Protein AF-A0A1H6VXW4-F1 (afdb_monomer)

Solvent-accessible surface area (backbone atoms only — not comparable to full-atom values): 16788 Å² total; per-residue (Å²): 126,71,68,65,60,52,52,56,53,50,54,57,49,50,55,52,49,54,51,52,53,59,53,57,55,70,69,40,93,82,54,47,73,66,53,57,40,50,64,48,40,78,64,38,80,86,76,62,71,72,85,82,47,56,72,71,56,45,53,50,48,52,53,51,48,50,52,33,64,76,66,67,46,82,78,51,54,67,67,55,45,53,52,49,58,64,71,51,45,83,83,40,72,94,40,64,68,60,51,56,49,54,52,51,49,52,54,49,51,52,52,49,51,53,49,50,53,49,51,50,51,54,49,51,50,50,53,51,52,51,48,54,54,48,52,53,52,52,51,50,52,50,50,51,51,50,52,51,52,55,52,50,52,53,49,53,49,53,54,50,50,52,49,54,52,52,53,50,52,52,50,55,49,52,51,50,52,49,51,50,51,52,51,52,51,52,52,52,52,52,51,52,53,49,54,61,56,47,75,76,58,81,75,86,81,91,79,86,83,83,84,88,74,92,74,66,95,74,77,44,75,64,56,54,35,50,49,53,51,38,56,71,67,53,57,87,61,50,94,88,52,86,78,80,51,68,67,59,51,5,39,52,41,13,60,69,68,70,50,67,61,40,96,87,74,43,53,26,72,69,22,44,54,54,38,59,71,69,54,71,84,89,60,79,91,126

Foldseek 3Di:
DPPVVVVVVVVVVVVVVVVVVVVVVLLDLPQDPVNVVVVCCVLVLPPDDLVPDDPVSSVVSVLVVVCCVVVVVNPPDSLRVLVVCLVVCVSCVVPVVVSVVSVVSNVSVVVSVVVVVVVVVVVVVVVVVVVVVVVVVVVVVVVVVVVVVVVVVVVVVVVVVVVVVVVVVVVVVVVVVVVVVVVVVVVVVVVVVVVVVVVVPPDDDDDDDDDDDPDDPDDDLLNVLLVVLCVVQPNPDDPVDDHDDLQNSLQSSCVSVVHDADPVNGHDPVSSVSSVVSDDPPDPDD

pLDDT: mean 75.85, std 19.72, range [39.19, 98.62]

Secondary structure (DSSP, 8-state):
-HHHHHHHHHHHHHHHHHHHHHHHHHT-TTS-HHHHHHHHHTT-TTT--GGGS-HHHHHHHHHHHHHHHHHTGGGS-HHHHHHHHHH-GGGGTT-HHHHHHHHHHHHHHHHHHHHHHHHHHHHHHHHHHHHHHHHHHHHHHHHHHHHHHHHHHHHHHHHHHHHHHHHHHHHHHHHHHHHHHHHHHHHHHHHHHHHHHHHTT-S----PPPPS----S---HHHHHHHHHHHHHTTT--TTSPPPPHHHHHHHHHHHTTPPPPTTSPPPHHHHHHHHHTS-TTSPP-

Mean predicted aligned error: 19.57 Å

Organism: NCBI:txid170623

Structure (mmCIF, N/CA/C/O backbone):
data_AF-A0A1H6VXW4-F1
#
_entry.id   AF-A0A1H6VXW4-F1
#
loop_
_atom_site.group_PDB
_atom_site.id
_atom_site.type_symbol
_atom_site.label_atom_id
_atom_site.label_alt_id
_atom_site.label_comp_id
_atom_site.label_asym_id
_atom_site.label_entity_id
_atom_site.label_seq_id
_atom_site.pdbx_PDB_ins_code
_atom_site.Cartn_x
_atom_site.Cartn_y
_atom_site.Cartn_z
_atom_site.occupancy
_atom_site.B_iso_or_equiv
_atom_site.auth_seq_id
_atom_site.auth_comp_id
_atom_site.auth_asym_id
_atom_site.auth_atom_id
_atom_site.pdbx_PDB_model_num
ATOM 1 N N . MET A 1 1 ? 26.549 -20.634 -80.473 1.00 53.56 1 MET A N 1
ATOM 2 C CA . MET A 1 1 ? 27.357 -19.652 -79.709 1.00 53.56 1 MET A CA 1
ATOM 3 C C . MET A 1 1 ? 26.557 -18.835 -78.678 1.00 53.56 1 MET A C 1
ATOM 5 O O . MET A 1 1 ? 27.167 -18.349 -77.739 1.00 53.56 1 MET A O 1
ATOM 9 N N . ASN A 1 2 ? 25.217 -18.754 -78.738 1.00 57.16 2 ASN A N 1
ATOM 10 C CA . ASN A 1 2 ? 24.428 -17.924 -77.801 1.00 57.16 2 ASN A CA 1
ATOM 11 C C . ASN A 1 2 ? 24.210 -18.504 -76.385 1.00 57.16 2 ASN A C 1
ATOM 13 O O . ASN A 1 2 ? 23.936 -17.744 -75.461 1.00 57.16 2 ASN A O 1
ATOM 17 N N . HIS A 1 3 ? 24.359 -19.817 -76.168 1.00 49.47 3 HIS A N 1
ATOM 18 C CA . HIS A 1 3 ? 24.143 -20.403 -74.835 1.00 49.47 3 HIS A CA 1
ATOM 19 C C . HIS A 1 3 ? 25.250 -20.087 -73.825 1.00 49.47 3 HIS A C 1
ATOM 21 O O . HIS A 1 3 ? 24.961 -19.888 -72.649 1.00 49.47 3 HIS A O 1
ATOM 27 N N . HIS A 1 4 ? 26.500 -19.963 -74.272 1.00 51.44 4 HIS A N 1
ATOM 28 C CA . HIS A 1 4 ? 27.619 -19.686 -73.369 1.00 51.44 4 HIS A CA 1
ATOM 29 C C . HIS A 1 4 ? 27.576 -18.250 -72.819 1.00 51.44 4 HIS A C 1
ATOM 31 O O . HIS A 1 4 ? 27.891 -18.009 -71.658 1.00 51.44 4 HIS A O 1
ATOM 37 N N . SER A 1 5 ? 27.085 -17.300 -73.622 1.00 58.31 5 SER A N 1
ATOM 38 C CA . SER A 1 5 ? 26.977 -15.897 -73.212 1.00 58.31 5 SER A CA 1
ATOM 39 C C . SER A 1 5 ? 25.854 -15.644 -72.197 1.00 58.31 5 SER A C 1
ATOM 41 O O . SER A 1 5 ? 25.973 -14.728 -71.385 1.00 58.31 5 SER A O 1
ATOM 43 N N . ASN A 1 6 ? 24.786 -16.453 -72.208 1.00 58.41 6 ASN A N 1
ATOM 44 C CA . ASN A 1 6 ? 23.708 -16.360 -71.217 1.00 58.41 6 ASN A CA 1
ATOM 45 C C . ASN A 1 6 ? 24.110 -16.959 -69.865 1.00 58.41 6 ASN A C 1
ATOM 47 O O . ASN A 1 6 ? 23.764 -16.386 -68.837 1.00 58.41 6 ASN A O 1
ATOM 51 N N . LEU A 1 7 ? 24.901 -18.038 -69.857 1.00 57.62 7 LEU A N 1
ATOM 52 C CA . LEU A 1 7 ? 25.387 -18.649 -68.618 1.00 57.62 7 LEU A CA 1
ATOM 53 C C . LEU A 1 7 ? 26.313 -17.695 -67.843 1.00 57.62 7 LEU A C 1
ATOM 55 O O . LEU A 1 7 ? 26.144 -17.496 -66.645 1.00 57.62 7 LEU A O 1
ATOM 59 N N . ILE A 1 8 ? 27.229 -17.018 -68.546 1.00 61.50 8 ILE A N 1
ATOM 60 C CA . ILE A 1 8 ? 28.132 -16.021 -67.945 1.00 61.50 8 ILE A CA 1
ATOM 61 C C . ILE A 1 8 ? 27.341 -14.831 -67.386 1.00 61.50 8 ILE A C 1
ATOM 63 O O . ILE A 1 8 ? 27.638 -14.332 -66.302 1.00 61.50 8 ILE A O 1
ATOM 67 N N . ARG A 1 9 ? 26.298 -14.386 -68.098 1.00 60.91 9 ARG A N 1
ATOM 68 C CA . ARG A 1 9 ? 25.451 -13.274 -67.654 1.00 60.91 9 ARG A CA 1
ATOM 69 C C . ARG A 1 9 ? 24.614 -13.656 -66.423 1.00 60.91 9 ARG A C 1
ATOM 71 O O . ARG A 1 9 ? 24.460 -12.824 -65.537 1.00 60.91 9 ARG A O 1
ATOM 78 N N . GLN A 1 10 ? 24.153 -14.904 -66.330 1.00 61.09 10 GLN A N 1
ATOM 79 C CA . GLN A 1 10 ? 23.421 -15.428 -65.174 1.00 61.09 10 GLN A CA 1
ATOM 80 C C . GLN A 1 10 ? 24.323 -15.595 -63.941 1.00 61.09 10 GLN A C 1
ATOM 82 O O . GLN A 1 10 ? 23.956 -15.138 -62.862 1.00 61.09 10 GLN A O 1
ATOM 87 N N . MET A 1 11 ? 25.540 -16.124 -64.110 1.00 49.56 11 MET A N 1
ATOM 88 C CA . MET A 1 11 ? 26.518 -16.225 -63.016 1.00 49.56 11 MET A CA 1
ATOM 89 C C . MET A 1 11 ? 26.926 -14.846 -62.472 1.00 49.56 11 MET A C 1
ATOM 91 O O . MET A 1 11 ? 27.011 -14.654 -61.262 1.00 49.56 11 MET A O 1
ATOM 95 N N . LEU A 1 12 ? 27.099 -13.851 -63.351 1.00 51.50 12 LEU A N 1
ATOM 96 C CA . LEU A 1 12 ? 27.368 -12.466 -62.943 1.00 51.50 12 LEU A CA 1
ATOM 97 C C . LEU A 1 12 ? 26.175 -11.807 -62.230 1.00 51.50 12 LEU A C 1
ATOM 99 O O . LEU A 1 12 ? 26.372 -10.893 -61.430 1.00 51.50 12 LEU A O 1
ATOM 103 N N . GLN A 1 13 ? 24.945 -12.234 -62.522 1.00 50.78 13 GLN A N 1
ATOM 104 C CA . GLN A 1 13 ? 23.736 -11.750 -61.852 1.00 50.78 13 GLN A CA 1
ATOM 105 C C . GLN A 1 13 ? 23.600 -12.364 -60.448 1.00 50.78 13 GLN A C 1
ATOM 107 O O . GLN A 1 13 ? 23.258 -11.661 -59.499 1.00 50.78 13 GLN A O 1
ATOM 112 N N . GLU A 1 14 ? 23.927 -13.650 -60.299 1.00 48.53 14 GLU A N 1
ATOM 113 C CA . GLU A 1 14 ? 23.924 -14.354 -59.012 1.00 48.53 14 GLU A CA 1
ATOM 114 C C . GLU A 1 14 ? 25.000 -13.828 -58.053 1.00 48.53 14 GLU A C 1
ATOM 116 O O . GLU A 1 14 ? 24.717 -13.650 -56.869 1.00 48.53 14 GLU A O 1
ATOM 121 N N . ASP A 1 15 ? 26.195 -13.487 -58.544 1.00 46.34 15 ASP A N 1
ATOM 122 C CA . ASP A 1 15 ? 27.242 -12.866 -57.714 1.00 46.34 15 ASP A CA 1
ATOM 123 C C . ASP A 1 15 ? 26.867 -11.453 -57.245 1.00 46.34 15 ASP A C 1
ATOM 125 O O . ASP A 1 15 ? 27.169 -11.065 -56.112 1.00 46.34 15 ASP A O 1
ATOM 129 N N . LYS A 1 16 ? 26.151 -10.688 -58.079 1.00 45.75 16 LYS A N 1
ATOM 130 C CA . LYS A 1 16 ? 25.611 -9.376 -57.688 1.00 45.75 16 LYS A CA 1
ATOM 131 C C . LYS A 1 16 ? 24.522 -9.502 -56.623 1.00 45.75 16 LYS A C 1
ATOM 133 O O . LYS A 1 16 ? 24.498 -8.697 -55.694 1.00 45.75 16 LYS A O 1
ATOM 138 N N . ASN A 1 17 ? 23.670 -10.520 -56.724 1.00 43.69 17 ASN A N 1
ATOM 139 C CA . ASN A 1 17 ? 22.628 -10.783 -55.731 1.00 43.69 17 ASN A CA 1
ATOM 140 C C . ASN A 1 17 ? 23.215 -11.281 -54.400 1.00 43.69 17 ASN A C 1
ATOM 142 O O . ASN A 1 17 ? 22.804 -10.808 -53.348 1.00 43.69 17 ASN A O 1
ATOM 146 N N . LYS A 1 18 ? 24.254 -12.128 -54.428 1.00 47.22 18 LYS A N 1
ATOM 147 C CA . LYS A 1 18 ? 24.978 -12.546 -53.212 1.00 47.22 18 LYS A CA 1
ATOM 148 C C . LYS A 1 18 ? 25.694 -11.386 -52.524 1.00 47.22 18 LYS A C 1
ATOM 150 O O . LYS A 1 18 ? 25.718 -11.327 -51.298 1.00 47.22 18 LYS A O 1
ATOM 155 N N . GLN A 1 19 ? 26.257 -10.450 -53.293 1.00 45.16 19 GLN A N 1
ATOM 156 C CA . GLN A 1 19 ? 26.761 -9.202 -52.723 1.00 45.16 19 GLN A CA 1
ATOM 157 C C . GLN A 1 19 ? 25.624 -8.416 -52.068 1.00 45.16 19 GLN A C 1
ATOM 159 O O . GLN A 1 19 ? 25.767 -8.040 -50.913 1.00 45.16 19 GLN A O 1
ATOM 164 N N . ALA A 1 20 ? 24.492 -8.216 -52.748 1.00 41.41 20 ALA A N 1
ATOM 165 C CA . ALA A 1 20 ? 23.339 -7.496 -52.198 1.00 41.41 20 ALA A CA 1
ATOM 166 C C . ALA A 1 20 ? 22.804 -8.100 -50.880 1.00 41.41 20 ALA A C 1
ATOM 168 O O . ALA A 1 20 ? 22.520 -7.345 -49.949 1.00 41.41 20 ALA A O 1
ATOM 169 N N . ASP A 1 21 ? 22.756 -9.430 -50.760 1.00 44.06 21 ASP A N 1
ATOM 170 C CA . ASP A 1 21 ? 22.332 -10.122 -49.533 1.00 44.06 21 ASP A CA 1
ATOM 171 C C . ASP A 1 21 ? 23.321 -9.927 -48.375 1.00 44.06 21 ASP A C 1
ATOM 173 O O . ASP A 1 21 ? 22.914 -9.709 -47.235 1.00 44.06 21 ASP A O 1
ATOM 177 N N . TYR A 1 22 ? 24.625 -9.911 -48.660 1.00 45.34 22 TYR A N 1
ATOM 178 C CA . TYR A 1 22 ? 25.665 -9.607 -47.670 1.00 45.34 22 TYR A CA 1
ATOM 179 C C . TYR A 1 22 ? 25.511 -8.190 -47.086 1.00 45.34 22 TYR A C 1
ATOM 181 O O . TYR A 1 22 ? 25.744 -7.958 -45.899 1.00 45.34 22 TYR A O 1
ATOM 189 N N . TRP A 1 23 ? 25.052 -7.243 -47.909 1.00 44.94 23 TRP A N 1
ATOM 190 C CA . TRP A 1 23 ? 24.826 -5.849 -47.518 1.00 44.94 23 TRP A CA 1
ATOM 191 C C . TRP A 1 23 ? 23.519 -5.634 -46.746 1.00 44.94 23 TRP A C 1
ATOM 193 O O . TRP A 1 23 ? 23.458 -4.748 -45.895 1.00 44.94 23 TRP A O 1
ATOM 203 N N . PHE A 1 24 ? 22.491 -6.447 -47.002 1.00 43.50 24 PHE A N 1
ATOM 204 C CA . PHE A 1 24 ? 21.240 -6.425 -46.237 1.00 43.50 24 PHE A CA 1
ATOM 205 C C . PHE A 1 24 ? 21.458 -6.847 -44.777 1.00 43.50 24 PHE A C 1
ATOM 207 O O . PHE A 1 24 ? 20.856 -6.276 -43.868 1.00 43.50 24 PHE A O 1
ATOM 214 N N . TRP A 1 25 ? 22.369 -7.795 -44.542 1.00 42.31 25 TRP A N 1
ATOM 215 C CA . TRP A 1 25 ? 22.747 -8.219 -43.196 1.00 42.31 25 TRP A CA 1
ATOM 216 C C . TRP A 1 25 ? 23.490 -7.126 -42.419 1.00 42.31 25 TRP A C 1
ATOM 218 O O . TRP A 1 25 ? 23.147 -6.880 -41.270 1.00 42.31 25 TRP A O 1
ATOM 228 N N . LEU A 1 26 ? 24.403 -6.387 -43.057 1.00 43.09 26 LEU A N 1
ATOM 229 C CA . LEU A 1 26 ? 25.136 -5.259 -42.450 1.00 43.09 26 LEU A CA 1
ATOM 230 C C . LEU A 1 26 ? 24.263 -4.068 -42.025 1.00 43.09 26 LEU A C 1
ATOM 232 O O . LEU A 1 26 ? 24.698 -3.245 -41.223 1.00 43.09 26 LEU A O 1
ATOM 236 N N . ALA A 1 27 ? 23.062 -3.943 -42.587 1.00 39.19 27 ALA A N 1
ATOM 237 C CA . ALA A 1 27 ? 22.145 -2.841 -42.312 1.00 39.19 27 ALA A CA 1
ATOM 238 C C . ALA A 1 27 ? 21.161 -3.134 -41.164 1.00 39.19 27 ALA A C 1
ATOM 240 O O . ALA A 1 27 ? 20.320 -2.285 -40.860 1.00 39.19 27 ALA A O 1
ATOM 241 N N . ARG A 1 28 ? 21.228 -4.319 -40.538 1.00 42.50 28 ARG A N 1
ATOM 242 C CA . ARG A 1 28 ? 20.364 -4.658 -39.404 1.00 42.50 28 ARG A CA 1
ATOM 243 C C . ARG A 1 28 ? 20.840 -3.973 -38.114 1.00 42.50 28 ARG A C 1
ATOM 245 O O . ARG A 1 28 ? 22.038 -3.974 -37.840 1.00 42.50 28 ARG A O 1
ATOM 252 N N . PRO A 1 29 ? 19.919 -3.417 -37.307 1.00 40.94 29 PRO A N 1
ATOM 253 C CA . PRO A 1 29 ? 20.244 -2.736 -36.048 1.00 40.94 29 PRO A CA 1
ATOM 254 C C . PRO A 1 29 ? 20.845 -3.668 -34.977 1.00 40.94 29 PRO A C 1
ATOM 256 O O . PRO A 1 29 ? 21.413 -3.204 -33.993 1.00 40.94 29 PRO A O 1
ATOM 259 N N . ASP A 1 30 ? 20.730 -4.973 -35.193 1.00 41.78 30 ASP A N 1
ATOM 260 C CA . ASP A 1 30 ? 21.176 -6.075 -34.346 1.00 41.78 30 ASP A CA 1
ATOM 261 C C . ASP A 1 30 ? 22.580 -6.606 -34.711 1.00 41.78 30 ASP A C 1
ATOM 263 O O . ASP A 1 30 ? 23.116 -7.446 -33.991 1.00 41.78 30 ASP A O 1
ATOM 267 N N . VAL A 1 31 ? 23.214 -6.093 -35.775 1.00 42.94 31 VAL A N 1
ATOM 268 C CA . VAL A 1 31 ? 24.626 -6.378 -36.080 1.00 42.94 31 VAL A CA 1
ATOM 269 C C . VAL A 1 31 ? 25.493 -5.477 -35.212 1.00 42.94 31 VAL A C 1
ATOM 271 O O . VAL A 1 31 ? 25.549 -4.260 -35.405 1.00 42.94 31 VAL A O 1
ATOM 274 N N . GLY A 1 32 ? 26.150 -6.083 -34.222 1.00 44.88 32 GLY A N 1
ATOM 275 C CA . GLY A 1 32 ? 27.039 -5.373 -33.315 1.00 44.88 32 GLY A CA 1
ATOM 276 C C . GLY A 1 32 ? 28.161 -4.675 -34.079 1.00 44.88 32 GLY A C 1
ATOM 277 O O . GLY A 1 32 ? 28.576 -5.100 -35.160 1.00 44.88 32 GLY A O 1
ATOM 278 N N . THR A 1 33 ? 28.701 -3.603 -33.505 1.00 42.47 33 THR A N 1
ATOM 279 C CA . THR A 1 33 ? 29.876 -2.901 -34.041 1.00 42.47 33 THR A CA 1
ATOM 280 C C . THR A 1 33 ? 31.015 -3.885 -34.338 1.00 42.47 33 THR A C 1
ATOM 282 O O . THR A 1 33 ? 31.723 -3.718 -35.323 1.00 42.47 33 THR A O 1
ATOM 285 N N . GLU A 1 34 ? 31.137 -4.953 -33.546 1.00 39.88 34 GLU A N 1
ATOM 286 C CA . GLU A 1 34 ? 32.086 -6.060 -33.722 1.00 39.88 34 GLU A CA 1
ATOM 287 C C . GLU A 1 34 ? 31.851 -6.882 -35.000 1.00 39.88 34 GLU A C 1
ATOM 289 O O . GLU A 1 34 ? 32.819 -7.230 -35.670 1.00 39.88 34 GLU A O 1
ATOM 294 N N . ASP A 1 35 ? 30.605 -7.104 -35.416 1.00 42.06 35 ASP A N 1
ATOM 295 C CA . ASP A 1 35 ? 30.265 -7.858 -36.629 1.00 42.06 35 ASP A CA 1
ATOM 296 C C . ASP A 1 35 ? 30.482 -7.026 -37.902 1.00 42.06 35 ASP A C 1
ATOM 298 O O . ASP A 1 35 ? 31.039 -7.511 -38.890 1.00 42.06 35 ASP A O 1
ATOM 302 N N . ALA A 1 36 ? 30.148 -5.730 -37.866 1.00 45.69 36 ALA A N 1
ATOM 303 C CA . ALA A 1 36 ? 30.521 -4.789 -38.927 1.00 45.69 36 ALA A CA 1
ATOM 304 C C . ALA A 1 36 ? 32.054 -4.650 -39.039 1.00 45.69 36 ALA A C 1
ATOM 306 O O . ALA A 1 36 ? 32.604 -4.565 -40.140 1.00 45.69 36 ALA A O 1
ATOM 307 N N . CYS A 1 37 ? 32.758 -4.700 -37.903 1.00 41.84 37 CYS A N 1
ATOM 308 C CA . CYS A 1 37 ? 34.215 -4.743 -37.858 1.00 41.84 37 CYS A CA 1
ATOM 309 C C . CYS A 1 37 ? 34.785 -6.086 -38.331 1.00 41.84 37 CYS A C 1
ATOM 311 O O . CYS A 1 37 ? 35.843 -6.060 -38.939 1.00 41.84 37 CYS A O 1
ATOM 313 N N . LEU A 1 38 ? 34.107 -7.225 -38.144 1.00 43.28 38 LEU A N 1
ATOM 314 C CA . LEU A 1 38 ? 34.484 -8.534 -38.704 1.00 43.28 38 LEU A CA 1
ATOM 315 C C . LEU A 1 38 ? 34.334 -8.569 -40.232 1.00 43.28 38 LEU A C 1
ATOM 317 O O . LEU A 1 38 ? 35.160 -9.141 -40.946 1.00 43.28 38 LEU A O 1
ATOM 321 N N . LEU A 1 39 ? 33.326 -7.876 -40.753 1.00 49.31 39 LEU A N 1
ATOM 322 C CA . LEU A 1 39 ? 33.111 -7.664 -42.184 1.00 49.31 39 LEU A CA 1
ATOM 323 C C . LEU A 1 39 ? 34.188 -6.767 -42.811 1.00 49.31 39 LEU A C 1
ATOM 325 O O . LEU A 1 39 ? 34.634 -7.020 -43.931 1.00 49.31 39 LEU A O 1
ATOM 329 N N . ILE A 1 40 ? 34.688 -5.795 -42.047 1.00 47.59 40 ILE A N 1
ATOM 330 C CA . ILE A 1 40 ? 35.892 -5.014 -42.368 1.00 47.59 40 ILE A CA 1
ATOM 331 C C . ILE A 1 40 ? 37.174 -5.793 -42.023 1.00 47.59 40 ILE A C 1
ATOM 333 O O . ILE A 1 40 ? 38.212 -5.536 -42.614 1.00 47.59 40 ILE A O 1
ATOM 337 N N . ALA A 1 41 ? 37.140 -6.798 -41.145 1.00 43.12 41 ALA A N 1
ATOM 338 C CA . ALA A 1 41 ? 38.271 -7.676 -40.846 1.00 43.12 41 ALA A CA 1
ATOM 339 C C . ALA A 1 41 ? 38.508 -8.718 -41.955 1.00 43.12 41 ALA A C 1
ATOM 341 O O . ALA A 1 41 ? 39.612 -9.234 -42.084 1.00 43.12 41 ALA A O 1
ATOM 342 N N . ASN A 1 42 ? 37.556 -8.905 -42.875 1.00 45.25 42 ASN A N 1
ATOM 343 C CA . ASN A 1 42 ? 37.844 -9.420 -44.224 1.00 45.25 42 ASN A CA 1
ATOM 344 C C . ASN A 1 42 ? 38.632 -8.419 -45.108 1.00 45.25 42 ASN A C 1
ATOM 346 O O . ASN A 1 42 ? 38.870 -8.656 -46.291 1.00 45.25 42 ASN A O 1
ATOM 350 N N . ILE A 1 43 ? 39.036 -7.289 -44.538 1.00 47.94 43 ILE A N 1
ATOM 351 C CA . ILE A 1 43 ? 39.997 -6.303 -45.041 1.00 47.94 43 ILE A CA 1
ATOM 352 C C . ILE A 1 43 ? 41.088 -6.080 -43.966 1.00 47.94 43 ILE A C 1
ATOM 354 O O . ILE A 1 43 ? 41.989 -5.276 -44.180 1.00 47.94 43 ILE A O 1
ATOM 358 N N . GLN A 1 44 ? 41.083 -6.807 -42.829 1.00 46.28 44 GLN A N 1
ATOM 359 C CA . GLN A 1 44 ? 42.213 -6.777 -41.901 1.00 46.28 44 GLN A CA 1
ATOM 360 C C . GLN A 1 44 ? 43.400 -7.413 -42.623 1.00 46.28 44 GLN A C 1
ATOM 362 O O . GLN A 1 44 ? 43.373 -8.603 -42.953 1.00 46.28 44 GLN A O 1
ATOM 367 N N . PRO A 1 45 ? 44.475 -6.658 -42.864 1.00 49.62 45 PRO A N 1
ATOM 368 C CA . PRO A 1 45 ? 45.572 -7.154 -43.666 1.00 49.62 45 PRO A CA 1
ATOM 369 C C . PRO A 1 45 ? 46.345 -8.301 -43.003 1.00 49.62 45 PRO A C 1
ATOM 371 O O . PRO A 1 45 ? 47.216 -8.860 -43.650 1.00 49.62 45 PRO A O 1
ATOM 374 N N . GLY A 1 46 ? 46.069 -8.673 -41.751 1.00 47.66 46 GLY A N 1
ATOM 375 C CA . GLY A 1 46 ? 46.759 -9.766 -41.059 1.00 47.66 46 GLY A CA 1
ATOM 376 C C . GLY A 1 46 ? 46.122 -11.156 -41.200 1.00 47.66 46 GLY A C 1
ATOM 377 O O . GLY A 1 46 ? 46.819 -12.143 -40.994 1.00 47.66 46 GLY A O 1
ATOM 378 N N . SER A 1 47 ? 44.829 -11.264 -41.538 1.00 45.03 47 SER A N 1
ATOM 379 C CA . SER A 1 47 ? 44.053 -12.509 -41.348 1.00 45.03 47 SER A CA 1
ATOM 380 C C . SER A 1 47 ? 43.658 -13.245 -42.634 1.00 45.03 47 SER A C 1
ATOM 382 O O . SER A 1 47 ? 43.179 -14.377 -42.568 1.00 45.03 47 SER A O 1
ATOM 384 N N . LEU A 1 48 ? 43.881 -12.659 -43.814 1.00 49.41 48 LEU A N 1
ATOM 385 C CA . LEU A 1 48 ? 43.557 -13.293 -45.094 1.00 49.41 48 LEU A CA 1
ATOM 386 C C . LEU A 1 48 ? 44.793 -13.886 -45.766 1.00 49.41 48 LEU A C 1
ATOM 388 O O . LEU A 1 48 ? 45.753 -13.176 -46.071 1.00 49.41 48 LEU A O 1
ATOM 392 N N . SER A 1 49 ? 44.729 -15.181 -46.098 1.00 55.41 49 SER A N 1
ATOM 393 C CA . SER A 1 49 ? 45.636 -15.741 -47.099 1.00 55.41 49 SER A CA 1
ATOM 394 C C . SER A 1 49 ? 45.349 -15.030 -48.425 1.00 55.41 49 SER A C 1
ATOM 396 O O . SER A 1 49 ? 44.218 -15.048 -48.922 1.00 55.41 49 SER A O 1
ATOM 398 N N . GLU A 1 50 ? 46.362 -14.384 -49.001 1.00 54.75 50 GLU A N 1
ATOM 399 C CA . GLU A 1 50 ? 46.240 -13.613 -50.247 1.00 54.75 50 GLU A CA 1
ATOM 400 C C . GLU A 1 50 ? 45.635 -14.444 -51.386 1.00 54.75 50 GLU A C 1
ATOM 402 O O . GLU A 1 50 ? 45.047 -13.901 -52.315 1.00 54.75 50 GLU A O 1
ATOM 407 N N . GLN A 1 51 ? 45.718 -15.770 -51.302 1.00 58.12 51 GLN A N 1
ATOM 408 C CA . GLN A 1 51 ? 45.340 -16.714 -52.345 1.00 58.12 51 GLN A CA 1
ATOM 409 C C . GLN A 1 51 ? 43.855 -16.646 -52.744 1.00 58.12 51 GLN A C 1
ATOM 411 O O . GLN A 1 51 ? 43.555 -16.849 -53.919 1.00 58.12 51 GLN A O 1
ATOM 416 N N . CYS A 1 52 ? 42.947 -16.258 -51.840 1.00 50.09 52 CYS A N 1
ATOM 417 C CA . CYS A 1 52 ? 41.497 -16.236 -52.105 1.00 50.09 52 CYS A CA 1
ATOM 418 C C . CYS A 1 52 ? 40.959 -14.895 -52.639 1.00 50.09 52 CYS A C 1
ATOM 420 O O . CYS A 1 52 ? 39.762 -14.757 -52.894 1.00 50.09 52 CYS A O 1
ATOM 422 N N . LEU A 1 53 ? 41.814 -13.883 -52.801 1.00 55.72 53 LEU A N 1
ATOM 423 C CA . LEU A 1 53 ? 41.385 -12.546 -53.207 1.00 55.72 53 LEU A CA 1
ATOM 424 C C . LEU A 1 53 ? 41.480 -12.361 -54.727 1.00 55.72 53 LEU A C 1
ATOM 426 O O . LEU A 1 53 ? 42.474 -12.715 -55.364 1.00 55.72 53 LEU A O 1
ATOM 430 N N . SER A 1 54 ? 40.455 -11.738 -55.320 1.00 66.62 54 SER A N 1
ATOM 431 C CA . SER A 1 54 ? 40.521 -11.281 -56.716 1.00 66.62 54 SER A CA 1
ATOM 432 C C . SER A 1 54 ? 41.714 -10.325 -56.911 1.00 66.62 54 SER A C 1
ATOM 434 O O . SER A 1 54 ? 42.024 -9.590 -55.970 1.00 66.62 54 SER A O 1
ATOM 436 N N . PRO A 1 55 ? 42.334 -10.240 -58.103 1.00 65.62 55 PRO A N 1
ATOM 437 C CA . PRO A 1 55 ? 43.498 -9.378 -58.348 1.00 65.62 55 PRO A CA 1
ATOM 438 C C . PRO A 1 55 ? 43.310 -7.924 -57.891 1.00 65.62 55 PRO A C 1
ATOM 440 O O . PRO A 1 55 ? 44.174 -7.373 -57.221 1.00 65.62 55 PRO A O 1
ATOM 443 N N . ARG A 1 56 ? 42.127 -7.342 -58.130 1.00 52.81 56 ARG A N 1
ATOM 444 C CA . ARG A 1 56 ? 41.774 -5.989 -57.665 1.00 52.81 56 ARG A CA 1
ATOM 445 C C . ARG A 1 56 ? 41.767 -5.865 -56.135 1.00 52.81 56 ARG A C 1
ATOM 447 O O . ARG A 1 56 ? 42.267 -4.888 -55.594 1.00 52.81 56 ARG A O 1
ATOM 454 N N . LYS A 1 57 ? 41.250 -6.878 -55.431 1.00 57.12 57 LYS A N 1
ATOM 455 C CA . LYS A 1 57 ? 41.259 -6.949 -53.957 1.00 57.12 57 LYS A CA 1
ATOM 456 C C . LYS A 1 57 ? 42.668 -7.165 -53.397 1.00 57.12 57 LYS A C 1
ATOM 458 O O . LYS A 1 57 ? 42.972 -6.608 -52.353 1.00 57.12 57 LYS A O 1
ATOM 463 N N . LYS A 1 58 ? 43.530 -7.919 -54.093 1.00 58.62 58 LYS A N 1
ATOM 464 C CA . LYS A 1 58 ? 44.952 -8.081 -53.734 1.00 58.62 58 LYS A CA 1
ATOM 465 C C . LYS A 1 58 ? 45.707 -6.758 -53.834 1.00 58.62 58 LYS A C 1
ATOM 467 O O . LYS A 1 58 ? 46.377 -6.382 -52.882 1.00 58.62 58 LYS A O 1
ATOM 472 N N . SER A 1 59 ? 45.553 -6.030 -54.942 1.00 56.69 59 SER A N 1
ATOM 473 C CA . SER A 1 59 ? 46.176 -4.711 -55.123 1.00 56.69 59 SER A CA 1
ATOM 474 C C . SER A 1 59 ? 45.703 -3.710 -54.073 1.00 56.69 59 SER A C 1
ATOM 476 O O . SER A 1 59 ? 46.530 -3.032 -53.472 1.00 56.69 59 SER A O 1
ATOM 478 N N . LEU A 1 60 ? 44.397 -3.678 -53.787 1.00 52.94 60 LEU A N 1
ATOM 479 C CA . LEU A 1 60 ? 43.859 -2.871 -52.695 1.00 52.94 60 LEU A CA 1
ATOM 480 C C . LEU A 1 60 ? 44.467 -3.281 -51.352 1.00 52.94 60 LEU A C 1
ATOM 482 O O . LEU A 1 60 ? 44.964 -2.414 -50.650 1.00 52.94 60 LEU A O 1
ATOM 486 N N . LEU A 1 61 ? 44.518 -4.572 -51.014 1.00 58.59 61 LEU A N 1
ATOM 487 C CA . LEU A 1 61 ? 45.094 -5.053 -49.752 1.00 58.59 61 LEU A CA 1
ATOM 488 C C . LEU A 1 61 ? 46.579 -4.671 -49.594 1.00 58.59 61 LEU A C 1
ATOM 490 O O . LEU A 1 61 ? 46.989 -4.266 -48.510 1.00 58.59 61 LEU A O 1
ATOM 494 N N . VAL A 1 62 ? 47.371 -4.746 -50.668 1.00 61.66 62 VAL A N 1
ATOM 495 C CA . VAL A 1 62 ? 48.790 -4.344 -50.677 1.00 61.66 62 VAL A CA 1
ATOM 496 C C . VAL A 1 62 ? 48.948 -2.834 -50.481 1.00 61.66 62 VAL A C 1
ATOM 498 O O . VAL A 1 62 ? 49.726 -2.416 -49.626 1.00 61.66 62 VAL A O 1
ATOM 501 N N . ILE A 1 63 ? 48.173 -2.017 -51.202 1.00 55.31 63 ILE A N 1
ATOM 502 C CA . ILE A 1 63 ? 48.162 -0.553 -51.029 1.00 55.31 63 ILE A CA 1
ATOM 503 C C . ILE A 1 63 ? 47.737 -0.198 -49.600 1.00 55.31 63 ILE A C 1
ATOM 505 O O . ILE A 1 63 ? 48.373 0.615 -48.938 1.00 55.31 63 ILE A O 1
ATOM 509 N N . THR A 1 64 ? 46.711 -0.877 -49.089 1.00 56.97 64 THR A N 1
ATOM 510 C CA . THR A 1 64 ? 46.196 -0.668 -47.735 1.00 56.97 64 THR A CA 1
ATOM 511 C C . THR A 1 64 ? 47.239 -1.033 -46.676 1.00 56.97 64 THR A C 1
ATOM 513 O O . THR A 1 64 ? 47.414 -0.283 -45.722 1.00 56.97 64 THR A O 1
ATOM 516 N N . ARG A 1 65 ? 47.984 -2.137 -46.853 1.00 60.75 65 ARG A N 1
ATOM 517 C CA . ARG A 1 65 ? 49.111 -2.519 -45.981 1.00 60.75 65 ARG A CA 1
ATOM 518 C C . ARG A 1 65 ? 50.230 -1.478 -45.984 1.00 60.75 65 ARG A C 1
ATOM 520 O O . ARG A 1 65 ? 50.699 -1.126 -44.907 1.00 60.75 65 ARG A O 1
ATOM 527 N N . SER A 1 66 ? 50.627 -0.981 -47.160 1.00 60.44 66 SER A N 1
ATOM 528 C CA . SER A 1 66 ? 51.677 0.047 -47.276 1.00 60.44 66 SER A CA 1
ATOM 529 C C . SER A 1 66 ? 51.261 1.328 -46.561 1.00 60.44 66 SER A C 1
ATOM 531 O O . SER A 1 66 ? 51.984 1.823 -45.707 1.00 60.44 66 SER A O 1
ATOM 533 N N . LEU A 1 67 ? 50.035 1.796 -46.810 1.00 56.56 67 LEU A N 1
ATOM 534 C CA . LEU A 1 67 ? 49.498 3.008 -46.194 1.00 56.56 67 LEU A CA 1
ATOM 535 C C . LEU A 1 67 ? 49.347 2.891 -44.675 1.00 56.56 67 LEU A C 1
ATOM 537 O O . LEU A 1 67 ? 49.638 3.842 -43.952 1.00 56.56 67 LEU A O 1
ATOM 541 N N . VAL A 1 68 ? 48.914 1.728 -44.184 1.00 58.69 68 VAL A N 1
ATOM 542 C CA . VAL A 1 68 ? 48.781 1.454 -42.747 1.00 58.69 68 VAL A CA 1
ATOM 543 C C . VAL A 1 68 ? 50.146 1.431 -42.052 1.00 58.69 68 VAL A C 1
ATOM 545 O O . VAL A 1 68 ? 50.267 2.000 -40.965 1.00 58.69 68 VAL A O 1
ATOM 548 N N . SER A 1 69 ? 51.159 0.837 -42.691 1.00 65.69 69 SER A N 1
ATOM 549 C CA . SER A 1 69 ? 52.531 0.775 -42.174 1.00 65.69 69 SER A CA 1
ATOM 550 C C . SER A 1 69 ? 53.222 2.146 -42.208 1.00 65.69 69 SER A C 1
ATOM 552 O O . SER A 1 69 ? 53.811 2.560 -41.212 1.00 65.69 69 SER A O 1
ATOM 554 N N . GLU A 1 70 ? 53.073 2.903 -43.300 1.00 68.06 70 GLU A N 1
ATOM 555 C CA . GLU A 1 70 ? 53.652 4.247 -43.463 1.00 68.06 70 GLU A CA 1
ATOM 556 C C . GLU A 1 70 ? 53.013 5.289 -42.536 1.00 68.06 70 GLU A C 1
ATOM 558 O O . GLU A 1 70 ? 53.694 6.191 -42.050 1.00 68.06 70 GLU A O 1
ATOM 563 N N . SER A 1 71 ? 51.716 5.155 -42.253 1.00 64.12 71 SER A N 1
ATOM 564 C CA . SER A 1 71 ? 50.974 6.128 -41.441 1.00 64.12 71 SER A CA 1
ATOM 565 C C . SER A 1 71 ? 50.934 5.776 -39.945 1.00 64.12 71 SER A C 1
ATOM 567 O O . SER A 1 71 ? 50.413 6.554 -39.148 1.00 64.12 71 SER A O 1
ATOM 569 N N . GLY A 1 72 ? 51.452 4.607 -39.539 1.00 66.12 72 GLY A N 1
ATOM 570 C CA . GLY A 1 72 ? 51.467 4.155 -38.138 1.00 66.12 72 GLY A CA 1
ATOM 571 C C . GLY A 1 72 ? 50.084 3.814 -37.562 1.00 66.12 72 GLY A C 1
ATOM 572 O O . GLY A 1 72 ? 49.867 3.872 -36.351 1.00 66.12 72 GLY A O 1
ATOM 573 N N . ILE A 1 73 ? 49.129 3.468 -38.428 1.00 61.25 73 ILE A N 1
ATOM 574 C CA . ILE A 1 73 ? 47.691 3.362 -38.110 1.00 61.25 73 ILE A CA 1
ATOM 575 C C . ILE A 1 73 ? 47.291 1.977 -37.604 1.00 61.25 73 ILE A C 1
ATOM 577 O O . ILE A 1 73 ? 46.150 1.749 -37.208 1.00 61.25 73 ILE A O 1
ATOM 581 N N . GLU A 1 74 ? 48.244 1.055 -37.534 1.00 61.72 74 GLU A N 1
ATOM 582 C CA . GLU A 1 74 ? 48.061 -0.332 -37.092 1.00 61.72 74 GLU A CA 1
ATOM 583 C C . GLU A 1 74 ? 47.365 -0.470 -35.725 1.00 61.72 74 GLU A C 1
ATOM 585 O O . GLU A 1 74 ? 46.832 -1.530 -35.408 1.00 61.72 74 GLU A O 1
ATOM 590 N N . ARG A 1 75 ? 47.339 0.602 -34.922 1.00 69.88 75 ARG A N 1
ATOM 591 C CA . ARG A 1 75 ? 46.717 0.649 -33.592 1.00 69.88 75 ARG A CA 1
ATOM 592 C C . ARG A 1 75 ? 45.332 1.301 -33.544 1.00 69.88 75 ARG A C 1
ATOM 594 O O . ARG A 1 75 ? 44.752 1.354 -32.460 1.00 69.88 75 ARG A O 1
ATOM 601 N N . LEU A 1 76 ? 44.801 1.827 -34.650 1.00 62.62 76 LEU A N 1
ATOM 602 C CA . LEU A 1 76 ? 43.466 2.428 -34.628 1.00 62.62 76 LEU A CA 1
ATOM 603 C C . LEU A 1 76 ? 42.381 1.343 -34.540 1.00 62.62 76 LEU A C 1
ATOM 605 O O . LEU A 1 76 ? 42.450 0.342 -35.257 1.00 62.62 76 LEU A O 1
ATOM 609 N N . PRO A 1 77 ? 41.335 1.545 -33.716 1.00 71.69 77 PRO A N 1
ATOM 610 C CA . PRO A 1 77 ? 40.151 0.699 -33.764 1.00 71.69 77 PRO A CA 1
ATOM 611 C C . PRO A 1 77 ? 39.489 0.823 -35.141 1.00 71.69 77 PRO A C 1
ATOM 613 O O . PRO A 1 77 ? 39.612 1.848 -35.812 1.00 71.69 77 PRO A O 1
ATOM 616 N N . ALA A 1 78 ? 38.747 -0.200 -35.561 1.00 67.62 78 ALA A N 1
ATOM 617 C CA . ALA A 1 78 ? 38.203 -0.300 -36.918 1.00 67.62 78 ALA A CA 1
ATOM 618 C C . ALA A 1 78 ? 37.373 0.924 -37.373 1.00 67.62 78 ALA A C 1
ATOM 620 O O . ALA A 1 78 ? 37.467 1.331 -38.529 1.00 67.62 78 ALA A O 1
ATOM 621 N N . LEU A 1 79 ? 36.637 1.589 -36.474 1.00 69.44 79 LEU A N 1
ATOM 622 C CA . LEU A 1 79 ? 35.959 2.857 -36.794 1.00 69.44 79 LEU A CA 1
ATOM 623 C C . LEU A 1 79 ? 36.921 4.033 -36.992 1.00 69.44 79 LEU A C 1
ATOM 625 O O . LEU A 1 79 ? 36.684 4.877 -37.854 1.00 69.44 79 LEU A O 1
ATOM 629 N N . GLY A 1 80 ? 38.008 4.088 -36.222 1.00 74.81 80 GLY A N 1
ATOM 630 C CA . GLY A 1 80 ? 39.079 5.066 -36.417 1.00 74.81 80 GLY A CA 1
ATOM 631 C C . GLY A 1 80 ? 39.776 4.865 -37.760 1.00 74.81 80 GLY A C 1
ATOM 632 O O . GLY A 1 80 ? 40.042 5.833 -38.465 1.00 74.81 80 GLY A O 1
ATOM 633 N N . TRP A 1 81 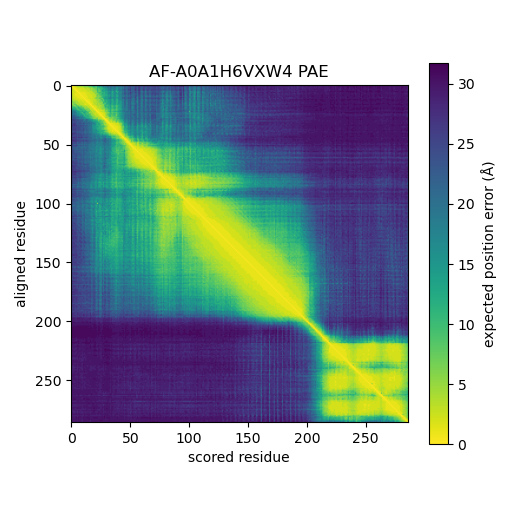? 39.963 3.607 -38.162 1.00 76.75 81 TRP A N 1
ATOM 634 C CA . TRP A 1 81 ? 40.491 3.258 -39.477 1.00 76.75 81 TRP A CA 1
ATOM 635 C C . TRP A 1 81 ? 39.564 3.705 -40.618 1.00 76.75 81 TRP A C 1
ATOM 637 O O . TRP A 1 81 ? 40.011 4.344 -41.568 1.00 76.75 81 TRP A O 1
ATOM 647 N N . LEU A 1 82 ? 38.257 3.440 -40.503 1.00 71.88 82 LEU A N 1
ATOM 648 C CA . LEU A 1 82 ? 37.263 3.872 -41.492 1.00 71.88 82 LEU A CA 1
ATOM 649 C C . LEU A 1 82 ? 37.194 5.397 -41.637 1.00 71.88 82 LEU A C 1
ATOM 651 O O . LEU A 1 82 ? 37.121 5.901 -42.759 1.00 71.88 82 LEU A O 1
ATOM 655 N N . ARG A 1 83 ? 37.211 6.137 -40.519 1.00 80.88 83 ARG A N 1
ATOM 656 C CA . ARG A 1 83 ? 37.228 7.609 -40.539 1.00 80.88 83 ARG A CA 1
ATOM 657 C C . ARG A 1 83 ? 38.498 8.121 -41.214 1.00 80.88 83 ARG A C 1
ATOM 659 O O . ARG A 1 83 ? 38.402 8.925 -42.139 1.00 80.88 83 ARG A O 1
ATOM 666 N N . TRP A 1 84 ? 39.653 7.567 -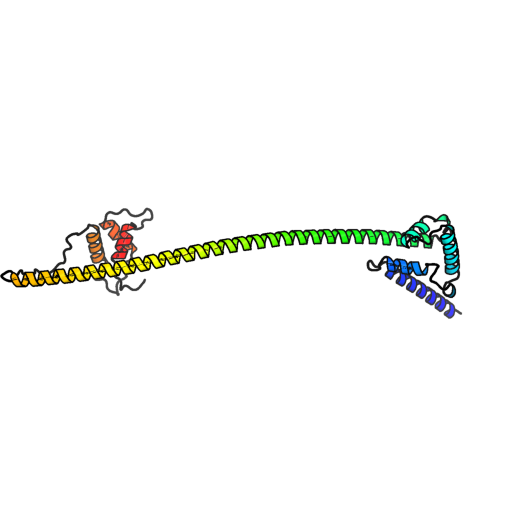40.846 1.00 82.69 84 TRP A N 1
ATOM 667 C CA . TRP A 1 84 ? 40.932 7.915 -41.458 1.00 82.69 84 TRP A CA 1
ATOM 668 C C . TRP A 1 84 ? 40.942 7.676 -42.976 1.00 82.69 84 TRP A C 1
ATOM 670 O O . TRP A 1 84 ? 41.334 8.565 -43.734 1.00 82.69 84 TRP A O 1
ATOM 680 N N . ALA A 1 85 ? 40.447 6.519 -43.431 1.00 73.44 85 ALA A N 1
ATOM 681 C CA . ALA A 1 85 ? 40.384 6.167 -44.851 1.00 73.44 85 ALA A CA 1
ATOM 682 C C . ALA A 1 85 ? 39.485 7.125 -45.655 1.00 73.44 85 ALA A C 1
ATOM 684 O O . ALA A 1 85 ? 39.776 7.439 -46.809 1.00 73.44 85 ALA A O 1
ATOM 685 N N . VAL A 1 86 ? 38.404 7.629 -45.052 1.00 76.06 86 VAL A N 1
ATOM 686 C CA . VAL A 1 86 ? 37.527 8.630 -45.680 1.00 76.06 86 VAL A CA 1
ATOM 687 C C . VAL A 1 86 ? 38.176 10.020 -45.720 1.00 76.06 86 VAL A C 1
ATOM 689 O O . VAL A 1 86 ? 37.967 10.759 -46.690 1.00 76.06 86 VAL A O 1
ATOM 692 N N . GLU A 1 87 ? 38.961 10.377 -44.703 1.00 81.56 87 GLU A N 1
ATOM 693 C CA . GLU A 1 87 ? 39.688 11.650 -44.612 1.00 81.56 87 GLU A CA 1
ATOM 694 C C . GLU A 1 87 ? 40.862 11.722 -45.603 1.00 81.56 87 GLU A C 1
ATOM 696 O O . GLU A 1 87 ? 41.034 12.740 -46.276 1.00 81.56 87 GLU A O 1
ATOM 701 N N . HIS A 1 88 ? 41.590 10.618 -45.803 1.00 77.12 88 HIS A N 1
ATOM 702 C CA . HIS A 1 88 ? 42.762 10.529 -46.689 1.00 77.12 88 HIS A CA 1
ATOM 703 C C . HIS A 1 88 ? 42.370 10.177 -48.134 1.00 77.12 88 HIS A C 1
ATOM 705 O O . HIS A 1 88 ? 42.967 9.343 -48.815 1.00 77.12 88 HIS A O 1
ATOM 711 N N . LYS A 1 89 ? 41.335 10.873 -48.614 1.00 67.44 89 LYS A N 1
ATOM 712 C CA . LYS A 1 89 ? 40.664 10.709 -49.916 1.00 67.44 89 LYS A CA 1
ATOM 713 C C . LYS A 1 89 ? 41.581 10.802 -51.141 1.00 67.44 89 LYS A C 1
ATOM 715 O O . LYS A 1 89 ? 41.198 10.338 -52.210 1.00 67.44 89 LYS A O 1
ATOM 720 N N . GLU A 1 90 ? 42.740 11.435 -51.002 1.00 72.75 90 GLU A N 1
ATOM 721 C CA . GLU A 1 90 ? 43.715 11.646 -52.080 1.00 72.75 90 GLU A CA 1
ATOM 722 C C . GLU A 1 90 ? 44.4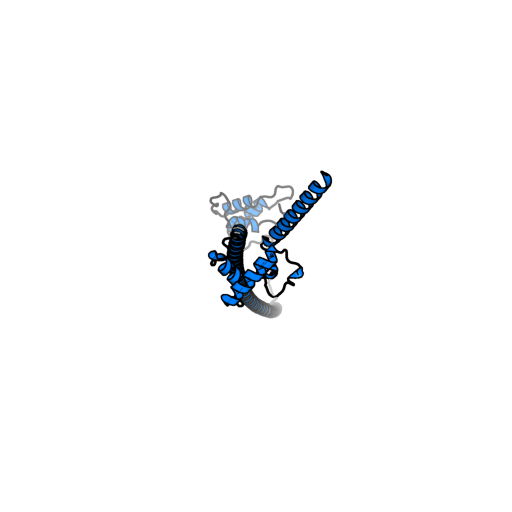06 10.341 -52.491 1.00 72.75 90 GLU A C 1
ATOM 724 O O . GLU A 1 90 ? 44.829 10.197 -53.632 1.00 72.75 90 GLU A O 1
ATOM 729 N N . LEU A 1 91 ? 44.426 9.356 -51.591 1.00 64.50 91 LEU A N 1
ATOM 730 C CA . LEU A 1 91 ? 44.991 8.027 -51.822 1.00 64.50 91 LEU A CA 1
ATOM 731 C C . LEU A 1 91 ? 44.002 7.069 -52.513 1.00 64.50 91 LEU A C 1
ATOM 733 O O . LEU A 1 91 ? 44.369 5.962 -52.897 1.00 64.50 91 LEU A O 1
ATOM 737 N N . LEU A 1 92 ? 42.740 7.487 -52.665 1.00 59.28 92 LEU A N 1
ATOM 738 C CA . LEU A 1 92 ? 41.621 6.688 -53.183 1.00 59.28 92 LEU A CA 1
ATOM 739 C C . LEU A 1 92 ? 41.028 7.276 -54.477 1.00 59.28 92 LEU A C 1
ATOM 741 O O . LEU A 1 92 ? 39.870 7.016 -54.804 1.00 59.28 92 LEU A O 1
ATOM 745 N N . THR A 1 93 ? 41.791 8.086 -55.212 1.00 60.16 93 THR A N 1
ATOM 746 C CA . THR A 1 93 ? 41.337 8.834 -56.402 1.00 60.16 93 THR A CA 1
ATOM 747 C C . THR A 1 93 ? 40.754 7.957 -57.516 1.00 60.16 93 THR A C 1
ATOM 749 O O . THR A 1 93 ? 39.806 8.386 -58.172 1.00 60.16 93 THR A O 1
ATOM 752 N N . ASP A 1 94 ? 41.206 6.707 -57.650 1.00 63.56 94 ASP A N 1
ATOM 753 C CA . ASP A 1 94 ? 40.671 5.731 -58.617 1.00 63.56 94 ASP A CA 1
ATOM 754 C C . ASP A 1 94 ? 39.438 4.940 -58.110 1.00 63.56 94 ASP A C 1
ATOM 756 O O . ASP A 1 94 ? 38.851 4.147 -58.848 1.00 63.56 94 ASP A O 1
ATOM 760 N N . TYR A 1 95 ? 39.007 5.161 -56.860 1.00 63.97 95 TYR A N 1
ATOM 761 C CA . TYR A 1 95 ? 38.024 4.336 -56.136 1.00 63.97 95 TYR A CA 1
ATOM 762 C C . TYR A 1 95 ? 36.832 5.153 -55.598 1.00 63.97 95 TYR A C 1
ATOM 764 O O . TYR A 1 95 ? 36.435 5.065 -54.431 1.00 63.97 95 TYR A O 1
ATOM 772 N N . GLY A 1 96 ? 36.242 5.993 -56.457 1.00 71.38 96 GLY A N 1
ATOM 773 C CA . GLY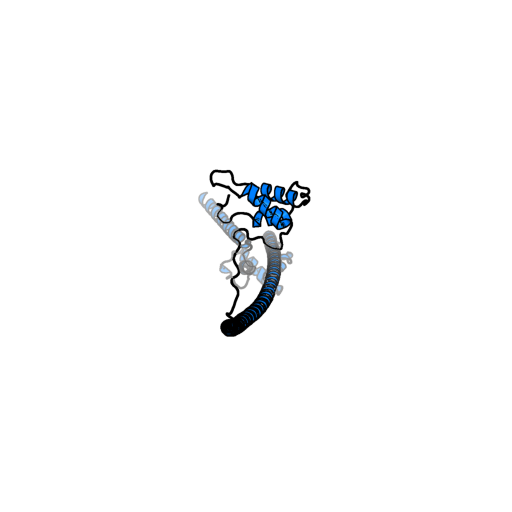 A 1 96 ? 35.130 6.880 -56.084 1.00 71.38 96 GLY A CA 1
ATOM 774 C C . GLY A 1 96 ? 33.881 6.158 -55.549 1.00 71.38 96 GLY A C 1
ATOM 775 O O . GLY A 1 96 ? 33.231 6.664 -54.634 1.00 71.38 96 GLY A O 1
ATOM 776 N N . ALA A 1 97 ? 33.571 4.963 -56.064 1.00 70.88 97 ALA A N 1
ATOM 777 C CA . ALA A 1 97 ? 32.416 4.173 -55.625 1.00 70.88 97 ALA A CA 1
ATOM 778 C C . ALA A 1 97 ? 32.630 3.565 -54.227 1.00 70.88 97 ALA A C 1
ATOM 780 O O . ALA A 1 97 ? 31.728 3.575 -53.386 1.00 70.88 97 ALA A O 1
ATOM 781 N N . GLU A 1 98 ? 33.839 3.079 -53.953 1.00 65.69 98 GLU A N 1
ATOM 782 C CA . GLU A 1 98 ? 34.233 2.530 -52.658 1.00 65.69 98 GLU A CA 1
ATOM 783 C C . GLU A 1 98 ? 34.248 3.620 -51.574 1.00 65.69 98 GLU A C 1
ATOM 785 O O . GLU A 1 98 ? 33.805 3.383 -50.451 1.00 65.69 98 GLU A O 1
ATOM 790 N N . LYS A 1 99 ? 34.643 4.852 -51.914 1.00 70.56 99 LYS A N 1
ATOM 791 C CA . LYS A 1 99 ? 34.552 6.004 -51.003 1.00 70.56 99 LYS A CA 1
ATOM 792 C C . LYS A 1 99 ? 33.112 6.321 -50.600 1.00 70.56 99 LYS A C 1
ATOM 794 O O . LYS A 1 99 ? 32.831 6.513 -49.415 1.00 70.56 99 LYS A O 1
ATOM 799 N N . GLU A 1 100 ? 32.198 6.394 -51.567 1.00 75.44 100 GLU A N 1
ATOM 800 C CA . GLU A 1 100 ? 30.778 6.638 -51.284 1.00 75.44 100 GLU A CA 1
ATOM 801 C C . GLU A 1 100 ? 30.206 5.532 -50.383 1.00 75.44 100 GLU A C 1
ATOM 803 O O . GLU A 1 100 ? 29.397 5.789 -49.489 1.00 75.44 100 GLU A O 1
ATOM 808 N N . HIS A 1 101 ? 30.676 4.301 -50.576 1.00 71.62 101 HIS A N 1
ATOM 809 C CA . HIS A 1 101 ? 30.301 3.157 -49.764 1.00 71.62 101 HIS A CA 1
ATOM 810 C C . HIS A 1 101 ? 30.802 3.263 -48.312 1.00 71.62 101 HIS A C 1
ATOM 812 O O . HIS A 1 101 ? 29.999 3.130 -47.387 1.00 71.62 101 HIS A O 1
ATOM 818 N N . LEU A 1 102 ? 32.077 3.600 -48.086 1.00 74.00 102 LEU A N 1
ATOM 819 C CA . LEU A 1 102 ? 32.619 3.815 -46.734 1.00 74.00 102 LEU A CA 1
ATOM 820 C C . LEU A 1 102 ? 31.902 4.961 -46.003 1.00 74.00 102 LEU A C 1
ATOM 822 O O . LEU A 1 102 ? 31.585 4.850 -44.820 1.00 74.00 102 LEU A O 1
ATOM 826 N N . GLN A 1 103 ? 31.567 6.040 -46.717 1.00 79.25 103 GLN A N 1
ATOM 827 C CA . GLN A 1 103 ? 30.781 7.142 -46.157 1.00 79.25 103 GLN A CA 1
ATOM 828 C C . GLN A 1 103 ? 29.359 6.716 -45.770 1.00 79.25 103 GLN A C 1
ATOM 830 O O . GLN A 1 103 ? 28.839 7.178 -44.753 1.00 79.25 103 GLN A O 1
ATOM 835 N N . LYS A 1 104 ? 28.718 5.840 -46.554 1.00 80.12 104 LYS A N 1
ATOM 836 C CA . LYS A 1 104 ? 27.407 5.269 -46.205 1.00 80.12 104 LYS A CA 1
ATOM 837 C C . LYS A 1 104 ? 27.492 4.414 -44.942 1.00 80.12 104 LYS A C 1
ATOM 839 O O . LYS A 1 104 ? 26.624 4.562 -44.084 1.00 80.12 104 LYS A O 1
ATOM 844 N N . ILE A 1 105 ? 28.538 3.595 -44.803 1.00 75.75 105 ILE A N 1
ATOM 845 C CA . ILE A 1 105 ? 28.773 2.779 -43.602 1.00 75.75 105 ILE A CA 1
ATOM 846 C C . ILE A 1 105 ? 28.968 3.672 -42.375 1.00 75.75 105 ILE A C 1
ATOM 848 O O . ILE A 1 105 ? 28.259 3.491 -41.391 1.00 75.75 105 ILE A O 1
ATOM 852 N N . LEU A 1 106 ? 29.847 4.679 -42.439 1.00 77.06 106 LEU A N 1
ATOM 853 C CA . LEU A 1 106 ? 30.068 5.597 -41.312 1.00 77.06 106 LEU A CA 1
ATOM 854 C C . LEU A 1 106 ? 28.775 6.301 -40.881 1.00 77.06 106 LEU A C 1
ATOM 856 O O . LEU A 1 106 ? 28.452 6.315 -39.699 1.00 77.06 106 LEU A O 1
ATOM 860 N N . ARG A 1 107 ? 27.981 6.800 -41.839 1.00 84.38 107 ARG A N 1
ATOM 861 C CA . ARG A 1 107 ? 26.678 7.418 -41.537 1.00 84.38 107 ARG A CA 1
ATOM 862 C C . ARG A 1 107 ? 25.694 6.440 -40.899 1.00 84.38 107 ARG A C 1
ATOM 864 O O . ARG A 1 107 ? 24.881 6.865 -40.087 1.00 84.38 107 ARG A O 1
ATOM 871 N N . ALA A 1 108 ? 25.707 5.169 -41.295 1.00 79.38 108 ALA A N 1
ATOM 872 C CA . ALA A 1 108 ? 24.852 4.150 -40.692 1.00 79.38 108 ALA A CA 1
ATOM 873 C C . ALA A 1 108 ? 25.291 3.835 -39.256 1.00 79.38 108 ALA A C 1
ATOM 875 O O . ALA A 1 108 ? 24.446 3.781 -38.368 1.00 79.38 108 ALA A O 1
ATOM 876 N N . VAL A 1 109 ? 26.601 3.716 -39.017 1.00 80.38 109 VAL A N 1
ATOM 877 C CA . VAL A 1 109 ? 27.152 3.506 -37.672 1.00 80.38 109 VAL A CA 1
ATOM 878 C C . VAL A 1 109 ? 26.830 4.682 -36.752 1.00 80.38 109 VAL A C 1
ATOM 880 O O . VAL A 1 109 ? 26.349 4.454 -35.647 1.00 80.38 109 VAL A O 1
ATOM 883 N N . ASP A 1 110 ? 27.035 5.922 -37.205 1.00 84.69 110 ASP A N 1
ATOM 884 C CA . ASP A 1 110 ? 26.731 7.113 -36.402 1.00 84.69 110 ASP A CA 1
ATOM 885 C C . ASP A 1 110 ? 25.229 7.163 -36.047 1.00 84.69 110 ASP A C 1
ATOM 887 O O . ASP A 1 110 ? 24.875 7.321 -34.881 1.00 84.69 110 ASP A O 1
ATOM 891 N N . ARG A 1 111 ? 24.331 6.898 -37.013 1.00 84.69 111 ARG A N 1
ATOM 892 C CA . ARG A 1 111 ? 22.879 6.815 -36.747 1.00 84.69 111 ARG A CA 1
ATOM 893 C C . ARG A 1 111 ? 22.519 5.713 -35.754 1.00 84.69 111 ARG A C 1
ATOM 895 O O . ARG A 1 111 ? 21.644 5.927 -34.921 1.00 84.69 111 ARG A O 1
ATOM 902 N N . ASN A 1 112 ? 23.155 4.547 -35.850 1.00 84.50 112 ASN A N 1
ATOM 903 C CA . ASN A 1 112 ? 22.910 3.447 -34.920 1.00 84.50 112 ASN A CA 1
ATOM 904 C C . ASN A 1 112 ? 23.413 3.795 -33.514 1.00 84.50 112 ASN A C 1
ATOM 906 O O . ASN A 1 112 ? 22.714 3.514 -32.546 1.00 84.50 112 ASN A O 1
ATOM 910 N N . SER A 1 113 ? 24.568 4.456 -33.395 1.00 84.06 113 SER A N 1
ATOM 911 C CA . SER A 1 113 ? 25.083 4.959 -32.116 1.00 84.06 113 SER A CA 1
ATOM 912 C C . SER A 1 113 ? 24.113 5.960 -31.483 1.00 84.06 113 SER A C 1
ATOM 914 O O . SER A 1 113 ? 23.774 5.826 -30.309 1.00 84.06 113 SER A O 1
ATOM 916 N N . ASP A 1 114 ? 23.599 6.918 -32.259 1.00 86.56 114 ASP A N 1
ATOM 917 C CA . ASP A 1 114 ? 22.617 7.894 -31.771 1.00 86.56 114 ASP A CA 1
ATOM 918 C C . ASP A 1 114 ? 21.307 7.214 -31.339 1.00 86.56 114 ASP A C 1
ATOM 920 O O . ASP A 1 114 ? 20.720 7.560 -30.311 1.00 86.56 114 ASP A O 1
ATOM 924 N N . GLN A 1 115 ? 20.849 6.212 -32.097 1.00 86.88 115 GLN A N 1
ATOM 925 C CA . GLN A 1 115 ? 19.668 5.419 -31.746 1.00 86.88 115 GLN A CA 1
ATOM 926 C C . GLN A 1 115 ? 19.881 4.601 -30.471 1.00 86.88 115 GLN A C 1
ATOM 928 O O . GLN A 1 115 ? 18.984 4.563 -29.630 1.00 86.88 115 GLN A O 1
ATOM 933 N N . GLN A 1 116 ? 21.054 3.988 -30.299 1.00 86.94 116 GLN A N 1
ATOM 934 C CA . GLN A 1 116 ? 21.413 3.255 -29.086 1.00 86.94 116 GLN A CA 1
ATOM 935 C C . GLN A 1 116 ? 21.455 4.185 -27.874 1.00 86.94 116 GLN A C 1
ATOM 937 O O . GLN A 1 116 ? 20.839 3.877 -26.857 1.00 86.94 116 GLN A O 1
ATOM 942 N N . GLN A 1 117 ? 22.093 5.351 -27.996 1.00 92.00 117 GLN A N 1
ATOM 943 C CA . GLN A 1 117 ? 22.136 6.346 -26.922 1.00 92.00 117 GLN A CA 1
ATOM 944 C C . GLN A 1 117 ? 20.738 6.849 -26.557 1.00 92.00 117 GLN A C 1
ATOM 946 O O . GLN A 1 117 ? 20.411 6.973 -25.376 1.00 92.00 117 GLN A O 1
ATOM 951 N N . LYS A 1 118 ? 19.884 7.098 -27.557 1.00 95.19 118 LYS A N 1
ATOM 952 C CA . LYS A 1 118 ? 18.496 7.502 -27.324 1.00 95.19 118 LYS A CA 1
ATOM 953 C C . LYS A 1 118 ? 17.699 6.404 -26.617 1.00 95.19 118 LYS A C 1
ATOM 955 O O . LYS A 1 118 ? 17.013 6.696 -25.642 1.00 95.19 118 LYS A O 1
ATOM 960 N N . ALA A 1 119 ? 17.813 5.156 -27.070 1.00 93.44 119 ALA A N 1
ATOM 961 C CA . ALA A 1 119 ? 17.138 4.019 -26.451 1.00 93.44 119 ALA A CA 1
ATOM 962 C C . ALA A 1 119 ? 17.620 3.783 -25.010 1.00 93.44 119 ALA A C 1
ATOM 964 O O . ALA A 1 119 ? 16.810 3.512 -24.123 1.00 93.44 119 ALA A O 1
ATOM 965 N N . GLU A 1 120 ? 18.921 3.933 -24.752 1.00 95.38 120 GLU A N 1
ATOM 966 C CA . GLU A 1 120 ? 19.486 3.824 -23.408 1.00 95.38 120 GLU A CA 1
ATOM 967 C C . GLU A 1 120 ? 18.970 4.941 -22.492 1.00 95.38 120 GLU A C 1
ATOM 969 O O . GLU A 1 120 ? 18.608 4.685 -21.343 1.00 95.38 120 GLU A O 1
ATOM 974 N N . LEU A 1 121 ? 18.879 6.173 -22.997 1.00 97.00 121 LEU A N 1
ATOM 975 C CA . LEU A 1 121 ? 18.336 7.299 -22.244 1.00 97.00 121 LEU A CA 1
ATOM 976 C C . LEU A 1 121 ? 16.847 7.103 -21.920 1.00 97.00 121 LEU A C 1
ATOM 978 O O . LEU A 1 121 ? 16.440 7.313 -20.779 1.00 97.00 121 LEU A O 1
ATOM 982 N N . GLU A 1 122 ? 16.051 6.638 -22.884 1.00 97.19 122 GLU A N 1
ATOM 983 C CA . GLU A 1 122 ? 14.643 6.286 -22.664 1.00 97.19 122 GLU A CA 1
ATOM 984 C C . GLU A 1 122 ? 14.494 5.156 -21.632 1.00 97.19 122 GLU A C 1
ATOM 986 O O . GLU A 1 122 ? 13.618 5.216 -20.766 1.00 97.19 122 GLU A O 1
ATOM 991 N N . LEU A 1 123 ? 15.364 4.141 -21.671 1.00 97.06 123 LEU A N 1
ATOM 992 C CA . LEU A 1 123 ? 15.365 3.057 -20.688 1.00 97.06 123 LEU A CA 1
ATOM 993 C C . LEU A 1 123 ? 15.728 3.565 -19.286 1.00 97.06 123 LEU A C 1
ATOM 995 O O . LEU A 1 123 ? 15.071 3.193 -18.314 1.00 97.06 123 LEU A O 1
ATOM 999 N N . ARG A 1 124 ? 16.733 4.441 -19.171 1.00 97.19 124 ARG A N 1
ATOM 1000 C CA . ARG A 1 124 ? 17.112 5.070 -17.895 1.00 97.19 124 ARG A CA 1
ATOM 1001 C C . ARG A 1 124 ? 15.962 5.889 -17.312 1.00 97.19 124 ARG A C 1
ATOM 1003 O O . ARG A 1 124 ? 15.677 5.748 -16.127 1.00 97.19 124 ARG A O 1
ATOM 1010 N N . GLN A 1 125 ? 15.266 6.668 -18.140 1.00 97.94 125 GLN A N 1
ATOM 1011 C CA . GLN A 1 125 ? 14.087 7.427 -17.713 1.00 97.94 125 GLN A CA 1
ATOM 1012 C C . GLN A 1 125 ? 12.965 6.511 -17.214 1.00 97.94 125 GLN A C 1
ATOM 1014 O O . GLN A 1 125 ? 12.376 6.781 -16.170 1.00 97.94 125 GLN A O 1
ATOM 1019 N N . LYS A 1 126 ? 12.692 5.403 -17.913 1.00 97.38 126 LYS A N 1
ATOM 1020 C CA . LYS A 1 126 ? 11.698 4.416 -17.462 1.00 97.38 126 LYS A CA 1
ATOM 1021 C C . LYS A 1 126 ? 12.084 3.780 -16.129 1.00 97.38 126 LYS A C 1
ATOM 1023 O O . LYS A 1 126 ? 11.241 3.681 -15.246 1.00 97.38 126 LYS A O 1
ATOM 1028 N N . LEU A 1 127 ? 13.353 3.408 -15.952 1.00 97.56 127 LEU A N 1
ATOM 1029 C CA . LEU A 1 127 ? 13.843 2.854 -14.687 1.00 97.56 127 LEU A CA 1
ATOM 1030 C C . LEU A 1 127 ? 13.725 3.853 -13.532 1.00 97.56 127 LEU A C 1
ATOM 1032 O O . LEU A 1 127 ? 13.409 3.461 -12.412 1.00 97.56 127 LEU A O 1
ATOM 1036 N N . GLU A 1 128 ? 13.977 5.135 -13.783 1.00 98.06 128 GLU A N 1
ATOM 1037 C CA . GLU A 1 128 ? 13.808 6.187 -12.781 1.00 98.06 128 GLU A CA 1
ATOM 1038 C C . GLU A 1 128 ? 12.331 6.390 -12.415 1.00 98.06 128 GLU A C 1
ATOM 1040 O O . GLU A 1 128 ? 11.996 6.443 -11.233 1.00 98.06 128 GLU A O 1
ATOM 1045 N N . GLN A 1 129 ? 11.436 6.397 -13.408 1.00 97.31 129 GLN A N 1
ATOM 1046 C CA . GLN A 1 129 ? 9.989 6.453 -13.182 1.00 97.31 129 GLN A CA 1
ATOM 1047 C C . GLN A 1 129 ? 9.491 5.252 -12.371 1.00 97.31 129 GLN A C 1
ATOM 1049 O O . GLN A 1 129 ? 8.766 5.432 -11.395 1.00 97.31 129 GLN A O 1
ATOM 1054 N N . GLU A 1 130 ? 9.902 4.032 -12.723 1.00 97.12 130 GLU A N 1
ATOM 1055 C CA . GLU A 1 130 ? 9.525 2.826 -11.979 1.00 97.12 130 GLU A CA 1
ATOM 1056 C C . GLU A 1 130 ? 10.057 2.843 -10.544 1.00 97.12 130 GLU A C 1
ATOM 1058 O O . GLU A 1 130 ? 9.344 2.449 -9.619 1.00 97.12 130 GLU A O 1
ATOM 1063 N N . ARG A 1 131 ? 11.284 3.336 -10.331 1.00 97.88 131 ARG A N 1
ATOM 1064 C CA . ARG A 1 131 ? 11.842 3.514 -8.983 1.00 97.88 131 ARG A CA 1
ATOM 1065 C C . ARG A 1 131 ? 11.030 4.511 -8.166 1.00 97.88 131 ARG A C 1
ATOM 1067 O O . ARG A 1 131 ? 10.695 4.189 -7.032 1.00 97.88 131 ARG A O 1
ATOM 1074 N N . ALA A 1 132 ? 10.665 5.654 -8.742 1.00 98.00 132 ALA A N 1
ATOM 1075 C CA . ALA A 1 132 ? 9.851 6.658 -8.060 1.00 98.00 132 ALA A CA 1
ATOM 1076 C C . ALA A 1 132 ? 8.451 6.123 -7.707 1.00 98.00 132 ALA A C 1
ATOM 1078 O O . ALA A 1 132 ? 7.973 6.316 -6.590 1.00 98.00 132 ALA A O 1
ATOM 1079 N N . VAL A 1 133 ? 7.813 5.391 -8.628 1.00 98.31 133 VAL A N 1
ATOM 1080 C CA . VAL A 1 133 ? 6.517 4.737 -8.374 1.00 98.31 133 VAL A CA 1
ATOM 1081 C C . VAL A 1 133 ? 6.638 3.703 -7.256 1.00 98.31 133 VAL A C 1
ATOM 1083 O O . VAL A 1 133 ? 5.785 3.643 -6.370 1.00 98.31 133 VAL A O 1
ATOM 1086 N N . ARG A 1 134 ? 7.706 2.902 -7.265 1.00 97.75 134 ARG A N 1
ATOM 1087 C CA . ARG A 1 134 ? 7.950 1.898 -6.231 1.00 97.75 134 ARG A CA 1
ATOM 1088 C C . ARG A 1 134 ? 8.209 2.530 -4.865 1.00 97.75 134 ARG A C 1
ATOM 1090 O O . ARG A 1 134 ? 7.662 2.049 -3.881 1.00 97.75 134 ARG A O 1
ATOM 1097 N N . GLU A 1 135 ? 9.004 3.592 -4.805 1.00 98.19 135 GLU A N 1
ATOM 1098 C CA . GLU A 1 135 ? 9.283 4.317 -3.563 1.00 98.19 135 GLU A CA 1
ATOM 1099 C C . GLU A 1 135 ? 8.004 4.926 -2.972 1.00 98.19 135 GLU A C 1
ATOM 1101 O O . GLU A 1 135 ? 7.748 4.777 -1.777 1.00 98.19 135 GLU A O 1
ATOM 1106 N N . ALA A 1 136 ? 7.144 5.515 -3.811 1.00 98.00 136 ALA A N 1
ATOM 1107 C CA . ALA A 1 136 ? 5.841 6.022 -3.380 1.00 98.00 136 ALA A CA 1
ATOM 1108 C C . ALA A 1 136 ? 4.936 4.905 -2.824 1.00 98.00 136 ALA A C 1
ATOM 1110 O O . ALA A 1 136 ? 4.337 5.067 -1.761 1.00 98.00 136 ALA A O 1
ATOM 1111 N N . ALA A 1 137 ? 4.882 3.750 -3.495 1.00 97.62 137 ALA A N 1
ATOM 1112 C CA . ALA A 1 137 ? 4.111 2.600 -3.023 1.00 97.62 137 ALA A CA 1
ATOM 1113 C C . ALA A 1 137 ? 4.673 2.012 -1.713 1.00 97.62 137 ALA A C 1
ATOM 1115 O O . ALA A 1 137 ? 3.915 1.623 -0.824 1.00 97.62 137 ALA A O 1
ATOM 1116 N N . GLU A 1 138 ? 5.998 1.953 -1.560 1.00 98.25 138 GLU A N 1
ATOM 1117 C CA . GLU A 1 138 ? 6.643 1.499 -0.323 1.00 98.25 138 GLU A CA 1
ATOM 1118 C C . GLU A 1 138 ? 6.367 2.463 0.846 1.00 98.25 138 GLU A C 1
ATOM 1120 O O . GLU A 1 138 ? 6.115 2.000 1.964 1.00 98.25 138 GLU A O 1
ATOM 1125 N N . ALA A 1 139 ? 6.326 3.776 0.590 1.00 98.19 139 ALA A N 1
ATOM 1126 C CA . ALA A 1 139 ? 5.941 4.781 1.580 1.00 98.19 139 ALA A CA 1
ATOM 1127 C C . ALA A 1 139 ? 4.474 4.630 2.025 1.00 98.19 139 ALA A C 1
ATOM 1129 O O . ALA A 1 139 ? 4.200 4.627 3.226 1.00 98.19 139 ALA A O 1
ATOM 1130 N N . GLU A 1 140 ? 3.544 4.413 1.089 1.00 98.31 140 GLU A N 1
ATOM 1131 C CA . GLU A 1 140 ? 2.127 4.175 1.402 1.00 98.31 140 GLU A CA 1
ATOM 1132 C C . GLU A 1 140 ? 1.940 2.900 2.246 1.00 98.31 140 GLU A C 1
ATOM 1134 O O . GLU A 1 140 ? 1.238 2.897 3.261 1.00 98.31 140 GLU A O 1
ATOM 1139 N N . VAL A 1 141 ? 2.635 1.813 1.893 1.00 98.50 141 VAL A N 1
ATOM 1140 C CA . VAL A 1 141 ? 2.610 0.569 2.679 1.00 98.50 141 VAL A CA 1
ATOM 1141 C C . VAL A 1 141 ? 3.177 0.783 4.085 1.00 98.50 141 VAL A C 1
ATOM 1143 O O . VAL A 1 141 ? 2.658 0.208 5.050 1.00 98.50 141 VAL A O 1
ATOM 1146 N N . ALA A 1 142 ? 4.236 1.582 4.229 1.00 98.38 142 ALA A N 1
ATOM 1147 C CA . ALA A 1 142 ? 4.801 1.913 5.533 1.00 98.38 142 ALA A CA 1
ATOM 1148 C C . ALA A 1 142 ? 3.804 2.703 6.397 1.00 98.38 142 ALA A C 1
ATOM 1150 O O . ALA A 1 142 ? 3.615 2.363 7.570 1.00 98.38 142 ALA A O 1
ATOM 1151 N N . GLU A 1 143 ? 3.110 3.681 5.811 1.00 98.44 143 GLU A N 1
ATOM 1152 C CA . GLU A 1 143 ? 2.078 4.460 6.496 1.00 98.44 143 GLU A CA 1
ATOM 1153 C C . GLU A 1 143 ? 0.910 3.572 6.950 1.00 98.44 143 GLU A C 1
ATOM 1155 O O . GLU A 1 143 ? 0.543 3.577 8.128 1.00 98.44 143 GLU A O 1
ATOM 1160 N N . LEU A 1 144 ? 0.376 2.726 6.064 1.00 98.38 144 LEU A N 1
ATOM 1161 C CA . LEU A 1 144 ? -0.714 1.805 6.402 1.00 98.38 144 LEU A CA 1
ATOM 1162 C C . LEU A 1 144 ? -0.323 0.828 7.518 1.00 98.38 144 LEU A C 1
ATOM 1164 O O . LEU A 1 144 ? -1.128 0.532 8.405 1.00 98.38 144 LEU A O 1
ATOM 1168 N N . ARG A 1 145 ? 0.924 0.340 7.525 1.00 98.56 145 ARG A N 1
ATOM 1169 C CA . ARG A 1 145 ? 1.435 -0.510 8.613 1.00 98.56 145 ARG A CA 1
ATOM 1170 C C . ARG A 1 145 ? 1.490 0.236 9.941 1.00 98.56 145 ARG A C 1
ATOM 1172 O O . ARG A 1 145 ? 1.141 -0.346 10.969 1.00 98.56 145 ARG A O 1
ATOM 1179 N N . GLN A 1 146 ? 1.897 1.503 9.930 1.00 98.38 146 GLN A N 1
ATOM 1180 C CA . GLN A 1 146 ? 1.895 2.339 11.127 1.00 98.38 146 GLN A CA 1
ATOM 1181 C C . GLN A 1 146 ? 0.466 2.571 11.635 1.00 98.38 146 GLN A C 1
ATOM 1183 O O . GLN A 1 146 ? 0.200 2.380 12.824 1.00 98.38 146 GLN A O 1
ATOM 1188 N N . GLN A 1 147 ? -0.468 2.907 10.741 1.00 98.19 147 GLN A N 1
ATOM 1189 C CA . GLN A 1 147 ? -1.882 3.079 11.080 1.00 98.19 147 GLN A CA 1
ATOM 1190 C C . GLN A 1 147 ? -2.481 1.794 11.670 1.00 98.19 147 GLN A C 1
ATOM 1192 O O . GLN A 1 147 ? -3.141 1.846 12.708 1.00 98.19 147 GLN A O 1
ATOM 1197 N N . LEU A 1 148 ? -2.189 0.629 11.079 1.00 98.50 148 LEU A N 1
ATOM 1198 C CA . LEU A 1 148 ? -2.625 -0.669 11.599 1.00 98.50 148 LEU A CA 1
ATOM 1199 C C . LEU A 1 148 ? -2.032 -0.960 12.985 1.00 98.50 148 LEU A C 1
ATOM 1201 O O . LEU A 1 148 ? -2.732 -1.466 13.864 1.00 98.50 148 LEU A O 1
ATOM 1205 N N . GLY A 1 149 ? -0.757 -0.621 13.197 1.00 98.62 149 GLY A N 1
ATOM 1206 C CA . GLY A 1 149 ? -0.102 -0.722 14.500 1.00 98.62 149 GLY A CA 1
ATOM 1207 C C . GLY A 1 149 ? -0.817 0.110 15.565 1.00 98.62 149 GLY A C 1
ATOM 1208 O O . GLY A 1 149 ? -1.165 -0.417 16.623 1.00 98.62 149 GLY A O 1
ATOM 1209 N N . ASN A 1 150 ? -1.117 1.371 15.253 1.00 98.25 150 ASN A N 1
ATOM 1210 C CA . ASN A 1 150 ? -1.838 2.284 16.142 1.00 98.25 150 ASN A CA 1
ATOM 1211 C C . ASN A 1 150 ? -3.280 1.823 16.409 1.00 98.25 150 ASN A C 1
ATOM 1213 O O . ASN A 1 150 ? -3.758 1.868 17.541 1.00 98.25 150 ASN A O 1
ATOM 1217 N N . ALA A 1 151 ? -3.981 1.338 15.383 1.00 98.38 151 ALA A N 1
ATOM 1218 C CA . ALA A 1 151 ? -5.334 0.812 15.532 1.00 98.38 151 ALA A CA 1
ATOM 1219 C C . ALA A 1 151 ? -5.354 -0.434 16.430 1.00 98.38 151 ALA A C 1
ATOM 1221 O O . ALA A 1 151 ? -6.235 -0.581 17.280 1.00 98.38 151 ALA A O 1
ATOM 1222 N N . LYS A 1 152 ? -4.357 -1.316 16.293 1.00 98.62 152 LYS A N 1
ATOM 1223 C CA . LYS A 1 152 ? -4.227 -2.511 17.129 1.00 98.62 152 LYS A CA 1
ATOM 1224 C C . LYS A 1 152 ? -3.967 -2.157 18.591 1.00 98.62 152 LYS A C 1
ATOM 1226 O O . LYS A 1 152 ? -4.609 -2.733 19.468 1.00 98.62 152 LYS A O 1
ATOM 1231 N N . THR A 1 153 ? -3.067 -1.214 18.868 1.00 98.50 153 THR A N 1
ATOM 1232 C CA . THR A 1 153 ? -2.795 -0.781 20.247 1.00 98.50 153 THR A CA 1
ATOM 1233 C C . THR A 1 153 ? -4.015 -0.104 20.872 1.00 98.50 153 THR A C 1
ATOM 1235 O O . THR A 1 153 ? -4.360 -0.424 22.011 1.00 98.50 153 THR A O 1
ATOM 1238 N N . ALA A 1 154 ? -4.727 0.741 20.119 1.00 98.38 154 ALA A N 1
ATOM 1239 C CA . ALA A 1 154 ? -5.984 1.348 20.561 1.00 98.38 154 ALA A CA 1
ATOM 1240 C C . ALA A 1 154 ? -7.060 0.291 20.867 1.00 98.38 154 ALA A C 1
ATOM 1242 O O . ALA A 1 154 ? -7.705 0.339 21.916 1.00 98.38 154 ALA A O 1
ATOM 1243 N N . TYR A 1 155 ? -7.213 -0.712 19.997 1.00 98.19 155 TYR A N 1
ATOM 1244 C CA . TYR A 1 155 ? -8.142 -1.820 20.216 1.00 98.19 155 TYR A CA 1
ATOM 1245 C C . TYR A 1 155 ? -7.787 -2.637 21.464 1.00 98.19 155 TYR A C 1
ATOM 1247 O O . TYR A 1 155 ? -8.659 -2.963 22.271 1.00 98.19 155 TYR A O 1
ATOM 1255 N N . GLU A 1 156 ? -6.510 -2.970 21.656 1.00 98.62 156 GLU A N 1
ATOM 1256 C CA . GLU A 1 156 ? -6.066 -3.712 22.836 1.00 98.62 156 GLU A CA 1
ATOM 1257 C C . GLU A 1 156 ? -6.295 -2.930 24.131 1.00 98.62 156 GLU A C 1
ATOM 1259 O O . GLU A 1 156 ? -6.693 -3.529 25.136 1.00 98.62 156 GLU A O 1
ATOM 1264 N N . TRP A 1 157 ? -6.085 -1.613 24.102 1.00 98.44 157 TRP A N 1
ATOM 1265 C CA . TRP A 1 157 ? -6.379 -0.726 25.222 1.00 98.44 157 TRP A CA 1
ATOM 1266 C C . TRP A 1 157 ? -7.876 -0.737 25.558 1.00 98.44 157 TRP A C 1
ATOM 1268 O O . TRP A 1 157 ? -8.243 -1.106 26.676 1.00 98.44 157 TRP A O 1
ATOM 1278 N N . LEU A 1 158 ? -8.741 -0.495 24.569 1.00 98.56 158 LEU A N 1
ATOM 1279 C CA . LEU A 1 158 ? -10.197 -0.509 24.747 1.00 98.56 158 LEU A CA 1
ATOM 1280 C C . LEU A 1 158 ? -10.705 -1.876 25.232 1.00 98.56 158 LEU A C 1
ATOM 1282 O O . LEU A 1 158 ? -11.624 -1.972 26.047 1.00 98.56 158 LEU A O 1
ATOM 1286 N N . ARG A 1 159 ? -10.093 -2.967 24.760 1.00 98.50 159 ARG A N 1
ATOM 1287 C CA . ARG A 1 159 ? -10.417 -4.329 25.202 1.00 98.50 159 ARG A CA 1
ATOM 1288 C C . ARG A 1 159 ? -10.020 -4.573 26.660 1.00 98.50 159 ARG A C 1
ATOM 1290 O O . ARG A 1 159 ? -10.674 -5.357 27.347 1.00 98.50 159 ARG A O 1
ATOM 1297 N N . ARG A 1 160 ? -8.922 -3.984 27.144 1.00 98.44 160 ARG A N 1
ATOM 1298 C CA . ARG A 1 160 ? -8.538 -4.059 28.567 1.00 98.44 160 ARG A CA 1
ATOM 1299 C C . ARG A 1 160 ? -9.497 -3.248 29.428 1.00 98.44 160 ARG A C 1
ATOM 1301 O O . ARG A 1 160 ? -9.966 -3.781 30.425 1.00 98.44 160 ARG A O 1
ATOM 1308 N N . GLU A 1 161 ? -9.831 -2.035 29.006 1.00 98.31 161 GLU A N 1
ATOM 1309 C CA . GLU A 1 161 ? -10.765 -1.169 29.726 1.00 98.31 161 GLU A CA 1
ATOM 1310 C C . GLU A 1 161 ? -12.161 -1.796 29.833 1.00 98.31 161 GLU A C 1
ATOM 1312 O O . GLU A 1 161 ? -12.693 -1.915 30.932 1.00 98.31 161 GLU A O 1
ATOM 1317 N N . ASN A 1 162 ? -12.709 -2.320 28.730 1.00 98.19 162 ASN A N 1
ATOM 1318 C CA . ASN A 1 162 ? -14.000 -3.016 28.756 1.00 98.19 162 ASN A CA 1
ATOM 1319 C C . ASN A 1 162 ? -14.003 -4.233 29.688 1.00 98.19 162 ASN A C 1
ATOM 1321 O O . ASN A 1 162 ? -15.000 -4.488 30.356 1.00 98.19 162 ASN A O 1
ATOM 1325 N N . ARG A 1 163 ? -12.896 -4.989 29.755 1.00 98.38 163 ARG A N 1
ATOM 1326 C CA . ARG A 1 163 ? -12.776 -6.099 30.714 1.00 98.38 163 ARG A CA 1
ATOM 1327 C C . ARG A 1 163 ? -12.796 -5.598 32.151 1.00 98.38 163 ARG A C 1
ATOM 1329 O O . ARG A 1 163 ? -13.563 -6.124 32.944 1.00 98.38 163 ARG A O 1
ATOM 1336 N N . ALA A 1 164 ? -12.023 -4.559 32.458 1.00 98.06 164 ALA A N 1
ATOM 1337 C CA . ALA A 1 164 ? -12.006 -3.967 33.792 1.00 98.06 164 ALA A CA 1
ATOM 1338 C C . ALA A 1 164 ? -13.390 -3.429 34.200 1.00 98.06 164 ALA A C 1
ATOM 1340 O O . ALA A 1 164 ? -13.843 -3.689 35.311 1.00 98.06 164 ALA A O 1
ATOM 1341 N N . ALA A 1 165 ? -14.090 -2.746 33.289 1.00 97.94 165 ALA A N 1
ATOM 1342 C CA . ALA A 1 165 ? -15.442 -2.245 33.525 1.00 97.94 165 ALA A CA 1
ATOM 1343 C C . ALA A 1 165 ? -16.448 -3.382 33.763 1.00 97.94 165 ALA A C 1
ATOM 1345 O O . ALA A 1 165 ? -17.257 -3.317 34.685 1.00 97.94 165 ALA A O 1
ATOM 1346 N N . HIS A 1 166 ? -16.376 -4.446 32.962 1.00 98.12 166 HIS A N 1
ATOM 1347 C CA . HIS A 1 166 ? -17.230 -5.619 33.122 1.00 98.12 166 HIS A CA 1
ATOM 1348 C C . HIS A 1 166 ? -16.971 -6.356 34.447 1.00 98.12 166 HIS A C 1
ATOM 1350 O O . HIS A 1 166 ? -17.917 -6.780 35.111 1.00 98.12 166 HIS A O 1
ATOM 1356 N N . ASP A 1 167 ? -15.708 -6.496 34.850 1.00 98.19 167 ASP A N 1
ATOM 1357 C CA . ASP A 1 167 ? -15.351 -7.131 36.120 1.00 98.19 167 ASP A CA 1
ATOM 1358 C C . ASP A 1 167 ? -15.805 -6.278 37.316 1.00 98.19 167 ASP A C 1
ATOM 1360 O O . ASP A 1 167 ? -16.359 -6.822 38.271 1.00 98.19 167 ASP A O 1
ATOM 1364 N N . GLY A 1 168 ? -15.672 -4.949 37.230 1.00 98.19 168 GLY A N 1
ATOM 1365 C CA . GLY A 1 168 ? -16.232 -4.016 38.213 1.00 98.19 168 GLY A CA 1
ATOM 1366 C C . GLY A 1 168 ? -17.753 -4.141 38.331 1.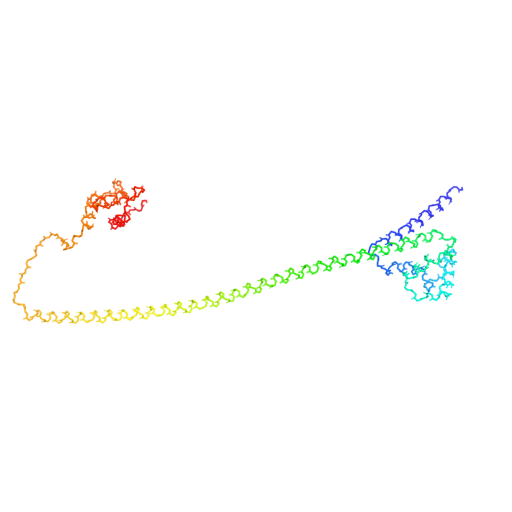00 98.19 168 GLY A C 1
ATOM 1367 O O . GLY A 1 168 ? -18.270 -4.357 39.422 1.00 98.19 168 GLY A O 1
ATOM 1368 N N . TRP A 1 169 ? -18.464 -4.139 37.200 1.00 98.25 169 TRP A N 1
ATOM 1369 C CA . TRP A 1 169 ? -19.917 -4.331 37.178 1.00 98.25 169 TRP A CA 1
ATOM 1370 C C . TRP A 1 169 ? -20.350 -5.664 37.810 1.00 98.25 169 TRP A C 1
ATOM 1372 O O . TRP A 1 169 ? -21.332 -5.712 38.552 1.00 98.25 169 TRP A O 1
ATOM 1382 N N . LYS A 1 170 ? -19.605 -6.752 37.570 1.00 98.38 170 LYS A N 1
ATOM 1383 C CA . LYS A 1 170 ? -19.870 -8.049 38.211 1.00 98.38 170 LYS A CA 1
ATOM 1384 C C . LYS A 1 170 ? -19.699 -8.004 39.727 1.00 98.38 170 LYS A C 1
ATOM 1386 O O . LYS A 1 170 ? -20.485 -8.635 40.436 1.00 98.38 170 LYS A O 1
ATOM 1391 N N . LEU A 1 171 ? -18.681 -7.300 40.221 1.00 98.06 171 LEU A N 1
ATOM 1392 C CA . LEU A 1 1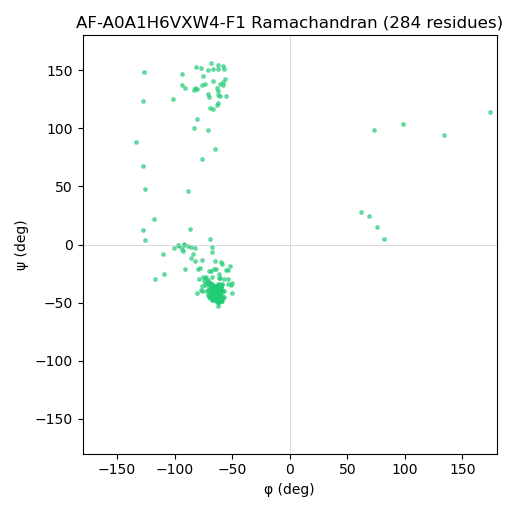71 ? -18.463 -7.132 41.658 1.00 98.06 171 LEU A CA 1
ATOM 1393 C C . LEU A 1 171 ? -19.591 -6.314 42.293 1.00 98.06 171 LEU A C 1
ATOM 1395 O O . LEU A 1 171 ? -20.153 -6.755 43.295 1.00 98.06 171 LEU A O 1
ATOM 1399 N N . ASP A 1 172 ? -19.992 -5.209 41.665 1.00 97.94 172 ASP A N 1
ATOM 1400 C CA . ASP A 1 172 ? -21.109 -4.379 42.130 1.00 97.94 172 ASP A CA 1
ATOM 1401 C C . ASP A 1 172 ? -22.424 -5.168 42.154 1.00 97.94 172 ASP A C 1
ATOM 1403 O O . ASP A 1 172 ? -23.216 -5.064 43.095 1.00 97.94 172 ASP A O 1
ATOM 1407 N N . GLN A 1 173 ? -22.652 -6.013 41.144 1.00 97.94 173 GLN A N 1
ATOM 1408 C CA . GLN A 1 173 ? -23.812 -6.897 41.102 1.00 97.94 173 GLN A CA 1
ATOM 1409 C C . GLN A 1 173 ? -23.779 -7.914 42.251 1.00 97.94 173 GLN A C 1
ATOM 1411 O O . GLN A 1 173 ? -24.787 -8.093 42.938 1.00 97.94 173 GLN A O 1
ATOM 1416 N N . ALA A 1 174 ? -22.631 -8.549 42.500 1.00 97.69 174 ALA A N 1
ATOM 1417 C CA . ALA A 1 174 ? -22.472 -9.479 43.614 1.00 97.69 174 ALA A CA 1
ATOM 1418 C C . ALA A 1 174 ? -22.704 -8.781 44.967 1.00 97.69 174 ALA A C 1
ATOM 1420 O O . ALA A 1 174 ? -23.445 -9.293 45.809 1.00 97.69 174 ALA A O 1
ATOM 1421 N N . GLU A 1 175 ? -22.157 -7.581 45.162 1.00 98.19 175 GLU A N 1
ATOM 1422 C CA . GLU A 1 175 ? -22.367 -6.798 46.381 1.00 98.19 175 GLU A CA 1
ATOM 1423 C C . GLU A 1 175 ? -23.837 -6.388 46.554 1.00 98.19 175 GLU A C 1
ATOM 1425 O O . GLU A 1 175 ? -24.393 -6.520 47.646 1.00 98.19 175 GLU A O 1
ATOM 1430 N N . SER A 1 176 ? -24.498 -5.959 45.476 1.00 97.44 176 SER A N 1
ATOM 1431 C CA . SER A 1 176 ? -25.926 -5.631 45.481 1.00 97.44 176 SER A CA 1
ATOM 1432 C C . SER A 1 176 ? -26.781 -6.842 45.864 1.00 97.44 176 SER A C 1
ATOM 1434 O O . SER A 1 176 ? -27.646 -6.732 46.737 1.00 97.44 176 SER A O 1
ATOM 1436 N N . THR A 1 177 ? -26.497 -8.022 45.296 1.00 98.00 177 THR A N 1
ATOM 1437 C CA . THR A 1 177 ? -27.213 -9.257 45.662 1.00 98.00 177 THR A CA 1
ATOM 1438 C C . THR A 1 177 ? -26.993 -9.641 47.123 1.00 98.00 177 THR A C 1
ATOM 1440 O O . THR A 1 177 ? -27.953 -10.008 47.799 1.00 98.00 177 THR A O 1
ATOM 1443 N N . ARG A 1 178 ? -25.771 -9.480 47.646 1.00 97.94 178 ARG A N 1
ATOM 1444 C CA . ARG A 1 178 ? -25.461 -9.728 49.057 1.00 97.94 178 ARG A CA 1
ATOM 1445 C C . ARG A 1 178 ? -26.223 -8.775 49.981 1.00 97.94 178 ARG A C 1
ATOM 1447 O O . ARG A 1 178 ? -26.876 -9.238 50.911 1.00 97.94 178 ARG A O 1
ATOM 1454 N N . LYS A 1 179 ? -26.210 -7.468 49.698 1.00 97.62 179 LYS A N 1
ATOM 1455 C CA . LYS A 1 179 ? -26.983 -6.474 50.467 1.00 97.62 179 LYS A CA 1
ATOM 1456 C C . LYS A 1 179 ? -28.483 -6.762 50.413 1.00 97.62 179 LYS A C 1
ATOM 1458 O O . LYS A 1 17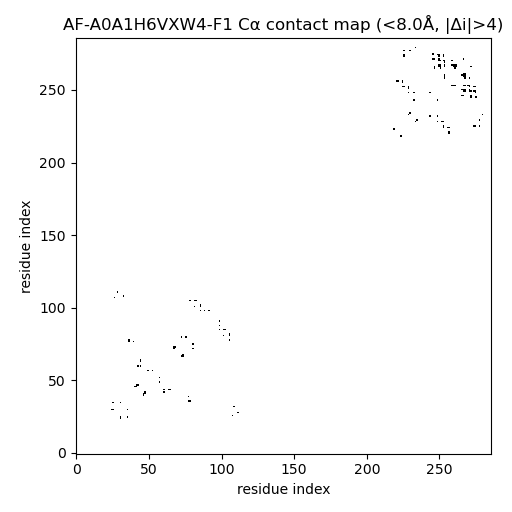9 ? -29.166 -6.648 51.425 1.00 97.62 179 LYS A O 1
ATOM 1463 N N . GLY A 1 180 ? -28.996 -7.180 49.255 1.00 97.38 180 GLY A N 1
ATOM 1464 C CA . GLY A 1 180 ? -30.388 -7.605 49.103 1.00 97.38 180 GLY A CA 1
ATOM 1465 C C . GLY A 1 180 ? -30.740 -8.812 49.978 1.00 97.38 180 GLY A C 1
ATOM 1466 O O . GLY A 1 180 ? -31.786 -8.812 50.624 1.00 97.38 180 GLY A O 1
ATOM 1467 N N . GLN A 1 181 ? -29.857 -9.811 50.053 1.00 97.44 181 GLN A N 1
ATOM 1468 C CA . GLN A 1 181 ? -30.026 -10.972 50.935 1.00 97.44 181 GLN A CA 1
ATOM 1469 C C . GLN A 1 181 ? -29.975 -10.588 52.420 1.00 97.44 181 GLN A C 1
ATOM 1471 O O . GLN A 1 181 ? -30.813 -11.053 53.190 1.00 97.44 181 GLN A O 1
ATOM 1476 N N . GLU A 1 182 ? -29.043 -9.718 52.820 1.00 97.56 182 GLU A N 1
ATOM 1477 C CA . GLU A 1 182 ? -28.934 -9.211 54.196 1.00 97.56 182 GLU A CA 1
ATOM 1478 C C . GLU A 1 182 ? -30.196 -8.429 54.607 1.00 97.56 182 GLU A C 1
ATOM 1480 O O . GLU A 1 182 ? -30.752 -8.675 55.678 1.00 97.56 182 GLU A O 1
ATOM 1485 N N . LEU A 1 183 ? -30.715 -7.559 53.732 1.00 96.69 183 LEU A N 1
ATOM 1486 C CA . LEU A 1 183 ? -31.974 -6.837 53.960 1.00 96.69 183 LEU A CA 1
ATOM 1487 C C . LEU A 1 183 ? -33.182 -7.779 54.034 1.00 96.69 183 LEU A C 1
ATOM 1489 O O . LEU A 1 183 ? -34.050 -7.598 54.887 1.00 96.69 183 LEU A O 1
ATOM 1493 N N . ALA A 1 184 ? -33.248 -8.793 53.167 1.00 96.88 184 ALA A N 1
ATOM 1494 C CA . ALA A 1 184 ? -34.312 -9.792 53.208 1.00 96.88 184 ALA A CA 1
ATOM 1495 C C . ALA A 1 184 ? -34.278 -10.604 54.514 1.00 96.88 184 ALA A C 1
ATOM 1497 O O . ALA A 1 184 ? -35.329 -10.845 55.111 1.00 96.88 184 ALA A O 1
ATOM 1498 N N . ALA A 1 185 ? -33.084 -10.975 54.987 1.00 96.88 185 ALA A N 1
ATOM 1499 C CA . ALA A 1 185 ? -32.901 -11.657 56.265 1.00 96.88 185 ALA A CA 1
ATOM 1500 C C . ALA A 1 185 ? -33.320 -10.770 57.450 1.00 96.88 185 ALA A C 1
ATOM 1502 O O . ALA A 1 185 ? -34.087 -11.221 58.300 1.00 96.88 185 ALA A O 1
ATOM 1503 N N . ALA A 1 186 ? -32.897 -9.500 57.466 1.00 96.44 186 ALA A N 1
ATOM 1504 C CA . ALA A 1 186 ? -33.277 -8.542 58.504 1.00 96.44 186 ALA A CA 1
ATOM 1505 C C . ALA A 1 186 ? -34.796 -8.299 58.538 1.00 96.44 186 ALA A C 1
ATOM 1507 O O . ALA A 1 186 ? -35.401 -8.308 59.609 1.00 96.44 186 ALA A O 1
ATOM 1508 N N . ASN A 1 187 ? -35.440 -8.153 57.375 1.00 96.06 187 ASN A N 1
ATOM 1509 C CA . ASN A 1 187 ? -36.896 -8.017 57.290 1.00 96.06 187 ASN A CA 1
ATOM 1510 C C . ASN A 1 187 ? -37.623 -9.274 57.789 1.00 96.06 187 ASN A C 1
ATOM 1512 O O . ASN A 1 187 ? -38.623 -9.157 58.494 1.00 96.06 187 ASN A O 1
ATOM 1516 N N . ALA A 1 188 ? -37.123 -10.470 57.463 1.00 96.12 188 ALA A N 1
ATOM 1517 C CA . ALA A 1 188 ? -37.697 -11.719 57.962 1.00 96.12 188 ALA A CA 1
ATOM 1518 C C . ALA A 1 188 ? -37.589 -11.834 59.493 1.00 96.12 188 ALA A C 1
ATOM 1520 O O . ALA A 1 188 ? -38.509 -12.329 60.143 1.00 96.12 188 ALA A O 1
ATOM 1521 N N . GLU A 1 189 ? -36.489 -11.366 60.082 1.00 95.81 189 GLU A N 1
ATOM 1522 C CA . GLU A 1 189 ? -36.317 -11.314 61.535 1.00 95.81 189 GLU A CA 1
ATOM 1523 C C . GLU A 1 189 ? -37.250 -10.285 62.191 1.00 95.81 189 GLU A C 1
ATOM 1525 O O . GLU A 1 189 ? -37.879 -10.576 63.210 1.00 95.81 189 GLU A O 1
ATOM 1530 N N . LEU A 1 190 ? -37.421 -9.118 61.567 1.00 94.62 190 LEU A N 1
ATOM 1531 C CA . LEU A 1 190 ? -38.338 -8.074 62.027 1.00 94.62 190 LEU A CA 1
ATOM 1532 C C . LEU A 1 190 ? -39.801 -8.548 61.998 1.00 94.62 190 LEU A C 1
ATOM 1534 O O . LEU A 1 190 ? -40.543 -8.318 62.954 1.00 94.62 190 LEU A O 1
ATOM 1538 N N . GLU A 1 191 ? -40.208 -9.287 60.964 1.00 94.19 191 GLU A N 1
ATOM 1539 C CA . GLU A 1 191 ? -41.542 -9.900 60.914 1.00 94.19 191 GLU A CA 1
ATOM 1540 C C . GLU A 1 191 ? -41.720 -11.024 61.944 1.00 94.19 191 GLU A C 1
ATOM 1542 O O . GLU A 1 191 ? -42.783 -11.135 62.557 1.00 94.19 191 GLU A O 1
ATOM 1547 N N . ARG A 1 192 ? -40.675 -11.809 62.243 1.00 94.25 192 ARG A N 1
ATOM 1548 C CA . ARG A 1 192 ? -40.722 -12.760 63.372 1.00 94.25 192 ARG A CA 1
ATOM 1549 C C . ARG A 1 192 ? -40.946 -12.046 64.705 1.00 94.25 192 ARG A C 1
ATOM 1551 O O . ARG A 1 192 ? -41.763 -12.507 65.500 1.00 94.25 192 ARG A O 1
ATOM 1558 N N . MET A 1 193 ? -40.268 -10.919 64.934 1.00 91.12 193 MET A N 1
ATOM 1559 C CA . MET A 1 193 ? -40.478 -10.095 66.130 1.00 91.12 193 MET A CA 1
ATOM 1560 C C . MET A 1 193 ? -41.901 -9.519 66.189 1.00 91.12 193 MET A C 1
ATOM 1562 O O . MET A 1 193 ? -42.513 -9.511 67.257 1.00 91.12 193 MET A O 1
ATOM 1566 N N . ARG A 1 194 ? -42.467 -9.086 65.054 1.00 91.06 194 ARG A N 1
ATOM 1567 C CA . ARG A 1 194 ? -43.863 -8.621 64.981 1.00 91.06 194 ARG A CA 1
ATOM 1568 C C . ARG A 1 194 ? -44.865 -9.706 65.340 1.00 91.06 194 ARG A C 1
ATOM 1570 O O . ARG A 1 194 ? -45.752 -9.441 66.146 1.00 91.06 194 ARG A O 1
ATOM 1577 N N . LEU A 1 195 ? -44.709 -10.906 64.783 1.00 89.06 195 LEU A N 1
ATOM 1578 C CA . LEU A 1 195 ? -45.602 -12.030 65.065 1.00 89.06 195 LEU A CA 1
ATOM 1579 C C . LEU A 1 195 ? -45.588 -12.397 66.559 1.00 89.06 195 LEU A C 1
ATOM 1581 O O . LEU A 1 195 ? -46.649 -12.562 67.160 1.00 89.06 195 LEU A O 1
ATOM 1585 N N . GLN A 1 196 ? -44.406 -12.407 67.186 1.00 85.38 196 GLN A N 1
ATOM 1586 C CA . GLN A 1 196 ? -44.275 -12.611 68.636 1.00 85.38 196 GLN A CA 1
ATOM 1587 C C . GLN A 1 196 ? -44.960 -11.508 69.462 1.00 85.38 196 GLN A C 1
ATOM 1589 O O . GLN A 1 196 ? -45.549 -11.799 70.503 1.00 85.38 196 GLN A O 1
ATOM 1594 N N . ALA A 1 197 ? -44.916 -10.253 69.003 1.00 79.19 197 ALA A N 1
ATOM 1595 C CA . ALA A 1 197 ? -45.584 -9.133 69.668 1.00 79.19 197 ALA A CA 1
ATOM 1596 C C . ALA A 1 197 ? -47.116 -9.150 69.490 1.00 79.19 197 ALA A C 1
ATOM 1598 O O . ALA A 1 197 ? -47.845 -8.669 70.359 1.00 79.19 197 ALA A O 1
ATOM 1599 N N . THR A 1 198 ? -47.631 -9.707 68.387 1.00 69.56 198 THR A N 1
ATOM 1600 C CA . THR A 1 198 ? -49.080 -9.878 68.188 1.00 69.56 198 THR A CA 1
ATOM 1601 C C . THR A 1 198 ? -49.670 -11.004 69.034 1.00 69.56 198 THR A C 1
ATOM 1603 O O . THR A 1 198 ? -50.798 -10.850 69.501 1.00 69.56 198 THR A O 1
ATOM 1606 N N . ASP A 1 199 ? -48.915 -12.067 69.332 1.00 58.91 199 ASP A N 1
ATOM 1607 C CA . ASP A 1 199 ? -49.364 -13.126 70.255 1.00 58.91 199 ASP A CA 1
ATOM 1608 C C . ASP A 1 199 ? -49.525 -12.623 71.702 1.00 58.91 199 ASP A C 1
ATOM 1610 O O . ASP A 1 199 ? -50.288 -13.195 72.478 1.00 58.91 199 ASP A O 1
ATOM 1614 N N . THR A 1 200 ? -48.882 -11.509 72.071 1.00 55.56 200 THR A N 1
ATOM 1615 C CA . THR A 1 200 ? -49.075 -10.862 73.381 1.00 55.56 200 THR A CA 1
ATOM 1616 C C . THR A 1 200 ? -50.255 -9.877 73.429 1.00 55.56 200 THR A C 1
ATOM 1618 O O . THR A 1 200 ? -50.640 -9.473 74.523 1.00 55.56 200 THR A O 1
ATOM 1621 N N . ASN A 1 201 ? -50.855 -9.505 72.287 1.00 50.47 201 ASN A N 1
ATOM 1622 C CA . ASN A 1 201 ? -51.869 -8.438 72.191 1.00 50.47 201 ASN A CA 1
ATOM 1623 C C . ASN A 1 201 ? -53.188 -8.840 71.496 1.00 50.47 201 ASN A C 1
ATOM 1625 O O . ASN A 1 201 ? -54.017 -7.972 71.216 1.00 50.47 201 ASN A O 1
ATOM 1629 N N . GLN A 1 202 ? -53.454 -10.127 71.249 1.00 43.84 202 GLN A N 1
ATOM 1630 C CA . GLN A 1 202 ? -54.771 -10.571 70.763 1.00 43.84 202 GLN A CA 1
ATOM 1631 C C . GLN A 1 202 ? -55.829 -10.596 71.882 1.00 43.84 202 GLN A C 1
ATOM 1633 O O . GLN A 1 202 ? -56.288 -11.642 72.333 1.00 43.84 202 GLN A O 1
ATOM 1638 N N . ALA A 1 203 ? -56.267 -9.402 72.277 1.00 39.31 203 ALA A N 1
ATOM 1639 C CA . ALA A 1 203 ? -57.586 -9.150 72.841 1.00 39.31 203 ALA A CA 1
ATOM 1640 C C . ALA A 1 203 ? -58.179 -7.915 72.144 1.00 39.31 203 ALA A C 1
ATOM 1642 O O . ALA A 1 203 ? -58.035 -6.788 72.604 1.00 39.31 203 ALA A O 1
ATOM 1643 N N . GLY A 1 204 ? -58.862 -8.155 71.022 1.00 46.59 204 GLY A N 1
ATOM 1644 C CA . GLY A 1 204 ? -59.785 -7.202 70.407 1.00 46.59 204 GLY A CA 1
ATOM 1645 C C . GLY A 1 204 ? -59.216 -6.388 69.247 1.00 46.59 204 GLY A C 1
ATOM 1646 O O . GLY A 1 204 ? -58.553 -5.383 69.451 1.00 46.59 204 GLY A O 1
ATOM 1647 N N . GLN A 1 205 ? -59.588 -6.761 68.023 1.00 43.25 205 GLN A N 1
ATOM 1648 C CA . GLN A 1 205 ? -60.536 -5.986 67.208 1.00 43.25 205 GLN A CA 1
ATOM 1649 C C . GLN A 1 205 ? -60.637 -6.602 65.809 1.00 43.25 205 GLN A C 1
ATOM 1651 O O . GLN A 1 205 ? -59.694 -6.609 65.023 1.00 43.25 205 GLN A O 1
ATOM 1656 N N . GLN A 1 206 ? -61.825 -7.130 65.523 1.00 44.03 206 GLN A N 1
ATOM 1657 C CA . GLN A 1 206 ? -62.304 -7.393 64.175 1.00 44.03 206 GLN A CA 1
ATOM 1658 C C . GLN A 1 206 ? -62.608 -6.042 63.523 1.00 44.03 206 GLN A C 1
ATOM 1660 O O . GLN A 1 206 ? -63.343 -5.247 64.106 1.00 44.03 206 GLN A O 1
ATOM 1665 N N . HIS A 1 207 ? -62.095 -5.799 62.319 1.00 41.81 207 HIS A N 1
ATOM 1666 C CA . HIS A 1 207 ? -62.659 -4.777 61.448 1.00 41.81 207 HIS A CA 1
ATOM 1667 C C . HIS A 1 207 ? -62.971 -5.364 60.075 1.00 41.81 207 HIS A C 1
ATOM 1669 O O . HIS A 1 207 ? -62.128 -5.964 59.410 1.00 41.81 207 HIS A O 1
ATOM 1675 N N . GLU A 1 208 ? -64.245 -5.207 59.733 1.00 40.41 208 GLU A N 1
ATOM 1676 C CA . GLU A 1 208 ? -64.920 -5.569 58.498 1.00 40.41 208 GLU A CA 1
ATOM 1677 C C . GLU A 1 208 ? -64.273 -4.938 57.261 1.00 40.41 208 GLU A C 1
ATOM 1679 O O . GLU A 1 208 ? -63.863 -3.777 57.258 1.00 40.41 208 GLU A O 1
ATOM 1684 N N . ALA A 1 209 ? -64.253 -5.709 56.177 1.00 43.12 209 ALA A N 1
ATOM 1685 C CA . ALA A 1 209 ? -63.952 -5.235 54.837 1.00 43.12 209 ALA A CA 1
ATOM 1686 C C . ALA A 1 209 ? -65.203 -4.609 54.193 1.00 43.12 209 ALA A C 1
ATOM 1688 O O . ALA A 1 209 ? -66.252 -5.257 54.182 1.00 43.12 209 ALA A O 1
ATOM 1689 N N . PRO A 1 210 ? -65.107 -3.432 53.550 1.00 49.41 210 PRO A N 1
ATOM 1690 C CA . PRO A 1 210 ? -66.044 -3.051 52.514 1.00 49.41 210 PRO A CA 1
ATOM 1691 C C . PRO A 1 210 ? -65.521 -3.499 51.146 1.00 49.41 210 PRO A C 1
ATOM 1693 O O . PRO A 1 210 ? -64.352 -3.344 50.787 1.00 49.41 210 PRO A O 1
ATOM 1696 N N . ALA A 1 211 ? -66.440 -4.074 50.386 1.00 52.94 211 ALA A N 1
ATOM 1697 C CA . ALA A 1 211 ? -66.238 -4.525 49.032 1.00 52.94 211 ALA A CA 1
ATOM 1698 C C . ALA A 1 211 ? -66.092 -3.352 48.040 1.00 52.94 211 ALA A C 1
ATOM 1700 O O . ALA A 1 211 ? -66.737 -2.311 48.160 1.00 52.94 211 ALA A O 1
ATOM 1701 N N . THR A 1 212 ? -65.317 -3.637 46.991 1.00 52.00 212 THR A N 1
ATOM 1702 C CA . THR A 1 212 ? -65.412 -3.126 45.611 1.00 52.00 212 THR A CA 1
ATOM 1703 C C . THR A 1 212 ? -64.998 -1.684 45.306 1.00 52.00 212 THR A C 1
ATOM 1705 O O . THR A 1 212 ? -65.789 -0.751 45.360 1.00 52.00 212 THR A O 1
ATOM 1708 N N . GLY A 1 213 ? -63.761 -1.567 44.808 1.00 58.59 213 GLY A N 1
ATOM 1709 C CA . GLY A 1 213 ? -63.277 -0.453 43.994 1.00 58.59 213 GLY A CA 1
ATOM 1710 C C . GLY A 1 213 ? -61.911 0.035 44.457 1.00 58.59 213 GLY A C 1
ATOM 1711 O O . GLY A 1 213 ? -61.831 0.864 45.358 1.00 58.59 213 GLY A O 1
ATOM 1712 N N . LEU A 1 214 ? -60.835 -0.472 43.845 1.00 56.38 214 LEU A N 1
ATOM 1713 C CA . LEU A 1 214 ? -59.456 -0.055 44.116 1.00 56.38 214 LEU A CA 1
ATOM 1714 C C . LEU A 1 214 ? -59.275 1.416 43.685 1.00 56.38 214 LEU A C 1
ATOM 1716 O O . LEU A 1 214 ? -58.849 1.716 42.572 1.00 56.38 214 LEU A O 1
ATOM 1720 N N . THR A 1 215 ? -59.675 2.351 44.543 1.00 53.06 215 THR A N 1
ATOM 1721 C CA . THR A 1 215 ? -59.526 3.785 44.287 1.00 53.06 215 THR A CA 1
ATOM 1722 C C . THR A 1 215 ? -58.107 4.163 44.682 1.00 53.06 215 THR A C 1
ATOM 1724 O O . THR A 1 215 ? -57.795 4.280 45.865 1.00 53.06 215 THR A O 1
ATOM 1727 N N . PHE A 1 216 ? -57.216 4.287 43.696 1.00 54.28 216 PHE A N 1
ATOM 1728 C CA . PHE A 1 216 ? -55.852 4.743 43.952 1.00 54.28 216 PHE A CA 1
ATOM 1729 C C . PHE A 1 216 ? -55.888 6.182 44.507 1.00 54.28 216 PHE A C 1
ATOM 1731 O O . PHE A 1 216 ? -56.490 7.050 43.875 1.00 54.28 216 PHE A O 1
ATOM 1738 N N . PRO A 1 217 ? -55.223 6.475 45.641 1.00 65.31 217 PRO A N 1
ATOM 1739 C CA . PRO A 1 217 ? -55.276 7.785 46.305 1.00 65.31 217 PRO A CA 1
ATOM 1740 C C . PRO A 1 217 ? -54.608 8.929 45.518 1.00 65.31 217 PRO A C 1
ATOM 1742 O O . PRO A 1 217 ? -54.657 10.079 45.944 1.00 65.31 217 PRO A O 1
ATOM 1745 N N . TYR A 1 218 ? -54.012 8.635 44.357 1.00 63.62 218 TYR A N 1
ATOM 1746 C CA . TYR A 1 218 ? -53.355 9.601 43.479 1.00 63.62 218 TYR A CA 1
ATOM 1747 C C . TYR A 1 218 ? -53.891 9.486 42.045 1.00 63.62 218 TYR A C 1
ATOM 1749 O O . TYR A 1 218 ? -53.182 9.061 41.132 1.00 63.62 218 TYR A O 1
ATOM 1757 N N . ALA A 1 219 ? -55.158 9.847 41.830 1.00 72.44 219 ALA A N 1
ATOM 1758 C CA . ALA A 1 219 ? -55.692 10.019 40.481 1.00 72.44 219 ALA A CA 1
ATOM 1759 C C . ALA A 1 219 ? -55.083 11.289 39.863 1.00 72.44 219 ALA A C 1
ATOM 1761 O O . ALA A 1 219 ? -55.485 12.412 40.161 1.00 72.44 219 ALA A O 1
ATOM 1762 N N . THR A 1 220 ? -54.046 11.127 39.042 1.00 85.31 220 THR A N 1
ATOM 1763 C CA . THR A 1 220 ? -53.527 12.233 38.234 1.00 85.31 220 THR A CA 1
ATOM 1764 C C . THR A 1 220 ? -54.460 12.465 37.045 1.00 85.31 220 THR A C 1
ATOM 1766 O O . THR A 1 220 ? -55.081 11.528 36.541 1.00 85.31 220 THR A O 1
ATOM 1769 N N . LYS A 1 221 ? -54.522 13.704 36.539 1.00 87.06 221 LYS A N 1
ATOM 1770 C CA . LYS A 1 221 ? -55.312 14.041 35.337 1.00 87.06 221 LYS A CA 1
ATOM 1771 C C . LYS A 1 221 ? -54.962 13.153 34.133 1.00 87.06 221 LYS A C 1
ATOM 1773 O O . LYS A 1 221 ? -55.809 12.869 33.297 1.00 87.06 221 LYS A O 1
ATOM 1778 N N . GLU A 1 222 ? -53.714 12.692 34.070 1.00 88.12 222 GLU A N 1
ATOM 1779 C CA . GLU A 1 222 ? -53.222 11.758 33.054 1.00 88.12 222 GLU A CA 1
ATOM 1780 C C . GLU A 1 222 ? -53.842 10.370 33.193 1.00 88.12 222 GLU A C 1
ATOM 1782 O O . GLU A 1 222 ? -54.312 9.820 32.201 1.00 88.12 222 GLU A O 1
ATOM 1787 N N . LEU A 1 223 ? -53.918 9.829 34.410 1.00 88.00 223 LEU A N 1
ATOM 1788 C CA . LEU A 1 223 ? -54.540 8.528 34.661 1.00 88.00 223 LEU A CA 1
ATOM 1789 C C . LEU A 1 223 ? -56.054 8.555 34.426 1.00 88.00 223 LEU A C 1
ATOM 1791 O O . LEU A 1 223 ? -56.609 7.595 33.893 1.00 88.00 223 LEU A O 1
ATOM 1795 N N . GLU A 1 224 ? -56.724 9.657 34.765 1.00 88.94 224 GLU A N 1
ATOM 1796 C CA . GLU A 1 224 ? -58.151 9.833 34.471 1.00 88.94 224 GLU A CA 1
ATOM 1797 C C . GLU A 1 224 ? -58.417 9.893 32.963 1.00 88.94 224 GLU A C 1
ATOM 1799 O O . GLU A 1 224 ? -59.334 9.226 32.477 1.00 88.94 224 GLU A O 1
ATOM 1804 N N . ALA A 1 225 ? -57.576 10.616 32.215 1.00 90.31 225 ALA A N 1
ATOM 1805 C CA . ALA A 1 225 ? -57.648 10.675 30.757 1.00 90.31 225 ALA A CA 1
ATOM 1806 C C . ALA A 1 225 ? -57.342 9.316 30.107 1.00 90.31 225 ALA A C 1
ATOM 1808 O O . ALA A 1 225 ? -58.054 8.898 29.194 1.00 90.31 225 ALA A O 1
ATOM 1809 N N . MET A 1 226 ? -56.335 8.588 30.602 1.00 91.00 226 MET A N 1
ATOM 1810 C CA . MET A 1 226 ? -56.021 7.224 30.159 1.00 91.00 226 MET A CA 1
ATOM 1811 C C . MET A 1 226 ? -57.187 6.269 30.409 1.00 91.00 226 MET A C 1
ATOM 1813 O O . MET A 1 226 ? -57.561 5.525 29.506 1.00 91.00 226 MET A O 1
ATOM 1817 N N . ARG A 1 227 ? -57.814 6.326 31.591 1.00 88.69 227 ARG A N 1
ATOM 1818 C CA . ARG A 1 227 ? -58.996 5.513 31.910 1.00 88.69 227 ARG A CA 1
ATOM 1819 C C . ARG A 1 227 ? -60.169 5.835 30.983 1.00 88.69 227 ARG A C 1
ATOM 1821 O O . ARG A 1 227 ? -60.807 4.913 30.491 1.00 88.69 227 ARG A O 1
ATOM 1828 N N . ALA A 1 228 ? -60.432 7.114 30.714 1.00 87.94 228 ALA A N 1
ATOM 1829 C CA . ALA A 1 228 ? -61.493 7.527 29.794 1.00 87.94 228 ALA A CA 1
ATOM 1830 C C . ALA A 1 228 ? -61.228 7.062 28.349 1.00 87.94 228 ALA A C 1
ATOM 1832 O O . ALA A 1 228 ? -62.140 6.585 27.676 1.00 87.94 228 ALA A O 1
ATOM 1833 N N . ALA A 1 229 ? -59.976 7.135 27.887 1.00 90.25 229 ALA A N 1
ATOM 1834 C CA . ALA A 1 229 ? -59.584 6.634 26.570 1.00 90.25 229 ALA A CA 1
ATOM 1835 C C . ALA A 1 229 ? -59.714 5.103 26.471 1.00 90.25 229 ALA A C 1
ATOM 1837 O O . ALA A 1 229 ? -60.195 4.592 25.460 1.00 90.25 229 ALA A O 1
ATOM 1838 N N . VAL A 1 230 ? -59.347 4.371 27.529 1.00 90.88 230 VAL A N 1
ATOM 1839 C CA . VAL A 1 230 ? -59.542 2.914 27.619 1.00 90.88 230 VAL A CA 1
ATOM 1840 C C . VAL A 1 230 ? -61.020 2.554 27.585 1.00 90.88 230 VAL A C 1
ATOM 1842 O O . VAL A 1 230 ? -61.406 1.709 26.782 1.00 90.88 230 VAL A O 1
ATOM 1845 N N . ALA A 1 231 ? -61.850 3.244 28.366 1.00 89.19 231 ALA A N 1
ATOM 1846 C CA . ALA A 1 231 ? -63.295 3.034 28.380 1.00 89.19 231 ALA A CA 1
ATOM 1847 C C . ALA A 1 231 ? -63.947 3.262 27.003 1.00 89.19 231 ALA A C 1
ATOM 1849 O O . ALA A 1 231 ? -64.901 2.591 26.626 1.00 89.19 231 ALA A O 1
ATOM 1850 N N . LYS A 1 232 ? -63.417 4.204 26.213 1.00 90.25 232 LYS A N 1
ATOM 1851 C CA . LYS A 1 232 ? -63.962 4.541 24.892 1.00 90.25 232 LYS A CA 1
ATOM 1852 C C . LYS A 1 232 ? -63.524 3.579 23.781 1.00 90.25 232 LYS A C 1
ATOM 1854 O O . LYS A 1 232 ? -64.331 3.260 22.912 1.00 90.25 232 LYS A O 1
ATOM 1859 N N . TYR A 1 233 ? -62.253 3.169 23.771 1.00 88.88 233 TYR A N 1
ATOM 1860 C CA . TYR A 1 233 ? -61.652 2.453 22.633 1.00 88.88 233 TYR A CA 1
ATOM 1861 C C . TYR A 1 233 ? -61.361 0.972 22.896 1.00 88.88 233 TYR A C 1
ATOM 1863 O O . TYR A 1 233 ? -61.320 0.189 21.948 1.00 88.88 233 TYR A O 1
ATOM 1871 N N . TRP A 1 234 ? -61.159 0.583 24.154 1.00 86.81 234 TRP A N 1
ATOM 1872 C CA . TRP A 1 234 ? -60.694 -0.757 24.520 1.00 86.81 234 TRP A CA 1
ATOM 1873 C C . TRP A 1 234 ? -61.712 -1.531 25.368 1.00 86.81 234 TRP A C 1
ATOM 1875 O O . TRP A 1 234 ? -61.791 -2.755 25.262 1.00 86.81 234 TRP A O 1
ATOM 1885 N N . GLU A 1 235 ? -62.536 -0.848 26.164 1.00 84.69 235 GLU A N 1
ATOM 1886 C CA . GLU A 1 235 ? -63.607 -1.476 26.941 1.00 84.69 235 GLU A CA 1
ATOM 1887 C C . GLU A 1 235 ? -64.715 -1.990 26.005 1.00 84.69 235 GLU A C 1
ATOM 1889 O O . GLU A 1 235 ? -65.323 -1.245 25.238 1.00 84.69 235 GLU A O 1
ATOM 1894 N N . GLY A 1 236 ? -64.937 -3.308 26.002 1.00 76.38 236 GLY A N 1
ATOM 1895 C CA . GLY A 1 236 ? -65.872 -3.958 25.074 1.00 76.38 236 GLY A CA 1
ATOM 1896 C C . GLY A 1 236 ? -65.353 -4.102 23.634 1.00 76.38 236 GLY A C 1
ATOM 1897 O O . GLY A 1 236 ? -66.143 -4.377 22.716 1.00 76.38 236 GLY A O 1
ATOM 1898 N N . TYR A 1 237 ? -64.043 -3.928 23.413 1.00 81.62 237 TYR A N 1
ATOM 1899 C CA . TYR A 1 237 ? -63.414 -4.310 22.152 1.00 81.62 237 TYR A CA 1
ATOM 1900 C C . TYR A 1 237 ? -63.539 -5.826 21.942 1.00 81.62 237 TYR A C 1
ATOM 1902 O O . TYR A 1 237 ? -63.275 -6.629 22.833 1.00 81.62 237 TYR A O 1
ATOM 1910 N N . THR A 1 238 ? -63.961 -6.207 20.743 1.00 78.06 238 THR A N 1
ATOM 1911 C CA . THR A 1 238 ? -64.094 -7.595 20.284 1.00 78.06 238 THR A CA 1
ATOM 1912 C C . THR A 1 238 ? -63.317 -7.720 18.982 1.00 78.06 238 THR A C 1
ATOM 1914 O O . THR A 1 238 ? -63.238 -6.752 18.225 1.00 78.06 238 THR A O 1
ATOM 1917 N N . THR A 1 239 ? -62.744 -8.893 18.710 1.00 75.88 239 THR A N 1
ATOM 1918 C CA . THR A 1 239 ? -61.898 -9.149 17.527 1.00 75.88 239 THR A CA 1
ATOM 1919 C C . THR A 1 239 ? -62.612 -8.931 16.190 1.00 75.88 239 THR A C 1
ATOM 1921 O O . THR A 1 239 ? -61.951 -8.801 15.167 1.00 75.88 239 THR A O 1
ATOM 1924 N N . ASP A 1 240 ? -63.944 -8.847 16.203 1.00 74.25 240 ASP A N 1
ATOM 1925 C CA . ASP A 1 240 ? -64.780 -8.608 15.023 1.00 74.25 240 ASP A CA 1
ATOM 1926 C C . ASP A 1 240 ? -64.888 -7.118 14.642 1.00 74.25 240 ASP A C 1
ATOM 1928 O O . ASP A 1 240 ? -65.335 -6.781 13.543 1.00 74.25 240 ASP A O 1
ATOM 1932 N N . LYS A 1 241 ? -64.496 -6.199 15.538 1.00 77.94 241 LYS A N 1
ATOM 1933 C CA . LYS A 1 241 ? -64.507 -4.751 15.280 1.00 77.94 241 LYS A CA 1
ATOM 1934 C C . LYS A 1 241 ? -63.147 -4.292 14.757 1.00 77.94 241 LYS A C 1
ATOM 1936 O O . LYS A 1 241 ? -62.105 -4.783 15.176 1.00 77.94 241 LYS A O 1
ATOM 1941 N N . ARG A 1 242 ? -63.151 -3.287 13.874 1.00 79.81 242 ARG A N 1
ATOM 1942 C CA . ARG A 1 242 ? -61.917 -2.643 13.395 1.00 79.81 242 ARG A CA 1
ATOM 1943 C C . ARG A 1 242 ? -61.104 -2.126 14.587 1.00 79.81 242 ARG A C 1
ATOM 1945 O O . ARG A 1 242 ? -61.634 -1.374 15.404 1.00 79.81 242 ARG A O 1
ATOM 1952 N N . GLN A 1 243 ? -59.826 -2.498 14.645 1.00 83.62 243 GLN A N 1
ATOM 1953 C CA . GLN A 1 243 ? -58.909 -2.030 15.681 1.00 83.62 243 GLN A CA 1
ATOM 1954 C C . GLN A 1 243 ? -58.782 -0.497 15.625 1.00 83.62 243 GLN A C 1
ATOM 1956 O O . GLN A 1 243 ? -58.509 0.045 14.546 1.00 83.62 243 GLN A O 1
ATOM 1961 N N . PRO A 1 244 ? -58.977 0.212 16.753 1.00 85.06 244 PRO A N 1
ATOM 1962 C CA . PRO A 1 244 ? -58.776 1.653 16.802 1.00 85.06 244 PRO A CA 1
ATOM 1963 C C . PRO A 1 244 ? -57.306 1.967 16.527 1.00 85.06 244 PRO A C 1
ATOM 1965 O O . PRO A 1 244 ? -56.398 1.320 17.061 1.00 85.06 244 PRO A O 1
ATOM 1968 N N . THR A 1 245 ? -57.055 2.952 15.668 1.00 87.56 245 THR A N 1
ATOM 1969 C CA . THR A 1 245 ? -55.679 3.293 15.305 1.00 87.56 245 THR A CA 1
ATOM 1970 C C . THR A 1 245 ? -55.011 4.062 16.442 1.00 87.56 245 THR A C 1
ATOM 1972 O O . THR A 1 245 ? -55.621 4.894 17.115 1.00 87.56 245 THR A O 1
ATOM 1975 N N . GLN A 1 246 ? -53.711 3.842 16.642 1.00 88.69 246 GLN A N 1
ATOM 1976 C CA . GLN A 1 246 ? -52.967 4.522 17.709 1.00 88.69 246 GLN A CA 1
ATOM 1977 C C . GLN A 1 246 ? -52.964 6.054 17.543 1.00 88.69 246 GLN A C 1
ATOM 1979 O O . GLN A 1 246 ? -52.873 6.792 18.528 1.00 88.69 246 GLN A O 1
ATOM 1984 N N . LYS A 1 247 ? -53.122 6.548 16.306 1.00 89.06 247 LYS A N 1
ATOM 1985 C CA . LYS A 1 247 ? -53.279 7.976 16.003 1.00 89.06 247 LYS A CA 1
ATOM 1986 C C . LYS A 1 247 ? -54.610 8.535 16.523 1.00 89.06 247 LYS A C 1
ATOM 1988 O O . LYS A 1 247 ? -54.609 9.611 17.105 1.00 89.06 247 LYS A O 1
ATOM 1993 N N . GLU A 1 248 ? -55.716 7.806 16.386 1.00 90.75 248 GLU A N 1
ATOM 1994 C CA . GLU A 1 248 ? -57.027 8.222 16.917 1.00 90.75 248 GLU A CA 1
ATOM 1995 C C . GLU A 1 248 ? -57.011 8.288 18.450 1.00 90.75 248 GLU A C 1
ATOM 1997 O O . GLU A 1 248 ? -57.396 9.300 19.035 1.00 90.75 248 GLU A O 1
ATOM 2002 N N . VAL A 1 249 ? -56.462 7.256 19.100 1.00 90.69 249 VAL A N 1
ATOM 2003 C CA . VAL A 1 249 ? -56.372 7.189 20.569 1.00 90.69 249 VAL A CA 1
ATOM 2004 C C . VAL A 1 249 ? -55.474 8.299 21.135 1.00 90.69 249 VAL A C 1
ATOM 2006 O O . VAL A 1 249 ? -55.788 8.900 22.161 1.00 90.69 249 VAL A O 1
ATOM 2009 N N . SER A 1 250 ? -54.363 8.615 20.461 1.00 91.56 250 SER A N 1
ATOM 2010 C CA . SER A 1 250 ? -53.449 9.684 20.895 1.00 91.56 250 SER A CA 1
ATOM 2011 C C . SER A 1 250 ? -53.978 11.096 20.630 1.00 91.56 250 SER A C 1
ATOM 2013 O O . SER A 1 250 ? -53.635 12.009 21.382 1.00 91.56 250 SER A O 1
ATOM 2015 N N . ILE A 1 251 ? -54.829 11.295 19.618 1.00 91.00 251 ILE A N 1
ATOM 2016 C CA . ILE A 1 251 ? -55.531 12.571 19.414 1.00 91.00 251 ILE A CA 1
ATOM 2017 C C . ILE A 1 251 ? -56.545 12.797 20.541 1.00 91.00 251 ILE A C 1
ATOM 2019 O O . ILE A 1 251 ? -56.510 13.858 21.162 1.00 91.00 251 ILE A O 1
ATOM 2023 N N . GLU A 1 252 ? -57.363 11.792 20.870 1.00 91.69 252 GLU A N 1
ATOM 2024 C CA . GLU A 1 252 ? -58.334 11.880 21.971 1.00 91.69 252 GLU A CA 1
ATOM 2025 C C . GLU A 1 252 ? -57.645 12.161 23.317 1.00 91.69 252 GLU A C 1
ATOM 2027 O O . GLU A 1 252 ? -58.064 13.035 24.072 1.00 91.69 252 GLU A O 1
ATOM 2032 N N . LEU A 1 253 ? -56.542 11.462 23.610 1.00 91.69 253 LEU A N 1
ATOM 2033 C CA . LEU A 1 253 ? -55.756 11.710 24.823 1.00 91.69 253 LEU A CA 1
ATOM 2034 C C . LEU A 1 253 ? -55.156 13.119 24.851 1.00 91.69 253 LEU A C 1
ATOM 2036 O O . LEU A 1 253 ? -55.062 13.725 25.917 1.00 91.69 253 LEU A O 1
ATOM 2040 N N . GLY A 1 254 ? -54.755 13.651 23.695 1.00 91.00 254 GLY A N 1
ATOM 2041 C CA . GLY A 1 254 ? -54.305 15.034 23.574 1.00 91.00 254 GLY A CA 1
ATOM 2042 C C . GLY A 1 254 ? -55.411 16.033 23.916 1.00 91.00 254 GLY A C 1
ATOM 2043 O O . GLY A 1 254 ? -55.151 16.997 24.631 1.00 91.00 254 GLY A O 1
ATOM 2044 N N . GLU A 1 255 ? -56.642 15.770 23.473 1.00 92.38 255 GLU A N 1
ATOM 2045 C CA . GLU A 1 255 ? -57.815 16.609 23.745 1.00 92.38 255 GLU A CA 1
ATOM 2046 C C . GLU A 1 255 ? -58.236 16.561 25.218 1.00 92.38 255 GLU A C 1
ATOM 2048 O O . GLU A 1 255 ? -58.400 17.614 25.835 1.00 92.38 255 GLU A O 1
ATOM 2053 N N . LEU A 1 256 ? -58.307 15.366 25.817 1.00 91.19 256 LEU A N 1
ATOM 2054 C CA . LEU A 1 256 ? -58.629 15.183 27.241 1.00 91.19 256 LEU A CA 1
ATOM 2055 C C . LEU A 1 256 ? -57.613 15.863 28.173 1.00 91.19 256 LEU A C 1
ATOM 2057 O O . LEU A 1 256 ? -57.964 16.288 29.273 1.00 91.19 256 LEU A O 1
ATOM 2061 N N . LEU A 1 257 ? -56.357 15.985 27.734 1.00 90.44 257 LEU A N 1
ATOM 2062 C CA . LEU A 1 257 ? -55.277 16.628 28.488 1.00 90.44 257 LEU A CA 1
ATOM 2063 C C . LEU A 1 257 ? -55.048 18.100 28.117 1.00 90.44 257 LEU A C 1
ATOM 2065 O O . LEU A 1 257 ? -54.174 18.737 28.707 1.00 90.44 257 LEU A O 1
ATOM 2069 N N . GLY A 1 258 ? -55.800 18.646 27.156 1.00 90.06 258 GLY A N 1
ATOM 2070 C CA . GLY A 1 258 ? -55.623 20.019 26.673 1.00 90.06 258 GLY A CA 1
ATOM 2071 C C . GLY A 1 258 ? -54.253 20.278 26.033 1.00 90.06 258 GLY A C 1
ATOM 2072 O O . GLY A 1 258 ? -53.743 21.398 26.089 1.00 90.06 258 GLY A O 1
ATOM 2073 N N . LEU A 1 259 ? -53.618 19.250 25.464 1.00 89.81 259 LEU A N 1
ATOM 2074 C CA . LEU A 1 259 ? -52.306 19.362 24.832 1.00 89.81 259 LEU A CA 1
ATOM 2075 C C . LEU A 1 259 ? -52.447 19.881 23.392 1.00 89.81 259 LEU A C 1
ATOM 2077 O O . LEU A 1 259 ? -53.244 19.340 22.623 1.00 89.81 259 LEU A O 1
ATOM 2081 N N . PRO A 1 260 ? -51.647 20.881 22.974 1.00 87.81 260 PRO A N 1
ATOM 2082 C CA . PRO A 1 260 ? -51.698 21.380 21.608 1.00 87.81 260 PRO A CA 1
ATOM 2083 C C . PRO A 1 260 ? -51.218 20.306 20.628 1.00 87.81 260 PRO A C 1
ATOM 2085 O O . PRO A 1 260 ? -50.243 19.586 20.892 1.00 87.81 260 PRO A O 1
ATOM 2088 N N . ARG A 1 261 ? -51.899 20.226 19.480 1.00 89.44 261 ARG A N 1
ATOM 2089 C CA . ARG A 1 261 ? -51.472 19.407 18.340 1.00 89.44 261 ARG A CA 1
ATOM 2090 C C . ARG A 1 261 ? -50.180 19.974 17.752 1.00 89.44 261 ARG A C 1
ATOM 2092 O O . ARG A 1 261 ? -49.922 21.176 17.830 1.00 89.44 261 ARG A O 1
ATOM 2099 N N . GLN A 1 262 ? -49.359 19.108 17.171 1.00 86.06 262 GLN A N 1
ATOM 2100 C CA . GLN A 1 262 ? -48.172 19.544 16.440 1.00 86.06 262 GLN A CA 1
ATOM 2101 C C . GLN A 1 262 ? -48.589 20.273 15.154 1.00 86.06 262 GLN A C 1
ATOM 2103 O O . GLN A 1 262 ? -49.684 20.052 14.636 1.00 86.06 262 GLN A O 1
ATOM 2108 N N . GLY A 1 263 ? -47.719 21.135 14.617 1.00 75.12 263 GLY A N 1
ATOM 2109 C CA . GLY A 1 263 ? -48.016 21.939 13.420 1.00 75.12 263 GLY A CA 1
ATOM 2110 C C . GLY A 1 263 ? -48.367 21.125 12.164 1.00 75.12 263 GLY A C 1
ATOM 2111 O O . GLY A 1 263 ? -48.970 21.664 11.244 1.00 75.12 263 GLY A O 1
ATOM 2112 N N . SER A 1 264 ? -48.046 19.828 12.140 1.00 77.94 264 SER A N 1
ATOM 2113 C CA . SER A 1 264 ? -48.418 18.867 11.092 1.00 77.94 264 SER A CA 1
ATOM 2114 C C . SER A 1 264 ? -49.835 18.288 11.235 1.00 77.94 264 SER A C 1
ATOM 2116 O O . SER A 1 264 ? -50.262 17.498 10.397 1.00 77.94 264 SER A O 1
ATOM 2118 N N . GLY A 1 265 ? -50.570 18.644 12.295 1.00 79.88 265 GLY A N 1
ATOM 2119 C CA . GLY A 1 265 ? -51.843 18.014 12.657 1.00 79.88 265 GLY A CA 1
ATOM 2120 C C . GLY A 1 265 ? -51.685 16.703 13.435 1.00 79.88 265 GLY A C 1
ATOM 2121 O O . GLY A 1 265 ? -52.684 16.045 13.729 1.00 79.88 265 GLY A O 1
ATOM 2122 N N . ASP A 1 266 ? -50.452 16.329 13.787 1.00 86.56 266 ASP A N 1
ATOM 2123 C CA . ASP A 1 266 ? -50.156 15.120 14.550 1.00 86.56 266 ASP A CA 1
ATOM 2124 C C . ASP A 1 266 ? -50.364 15.303 16.067 1.00 86.56 266 ASP A C 1
ATOM 2126 O O . ASP A 1 266 ? -50.263 16.420 16.598 1.00 86.56 266 ASP A O 1
ATOM 2130 N N . PRO A 1 267 ? -50.683 14.207 16.784 1.00 87.06 267 PRO A N 1
ATOM 2131 C CA . PRO A 1 267 ? -50.872 14.226 18.229 1.00 87.06 267 PRO A CA 1
ATOM 2132 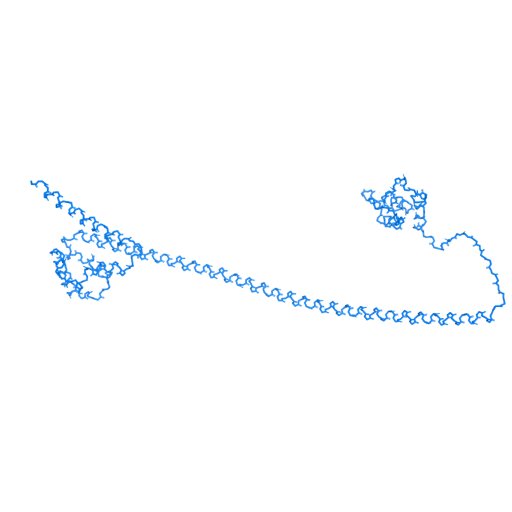C C . PRO A 1 267 ? -49.589 14.627 18.963 1.00 87.06 267 PRO A C 1
ATOM 2134 O O . PRO A 1 267 ? -48.469 14.389 18.514 1.00 87.06 267 PRO A O 1
ATOM 2137 N N . ASN A 1 268 ? -49.745 15.241 20.136 1.00 90.88 268 ASN A N 1
ATOM 2138 C CA . ASN A 1 268 ? -48.610 15.624 20.968 1.00 90.88 268 ASN A CA 1
ATOM 2139 C C . ASN A 1 268 ? -47.790 14.382 21.373 1.00 90.88 268 ASN A C 1
ATOM 2141 O O . ASN A 1 268 ? -48.363 13.372 21.783 1.00 90.88 268 ASN A O 1
ATOM 2145 N N . ARG A 1 269 ? -46.452 14.471 21.346 1.00 90.19 269 ARG A N 1
ATOM 2146 C CA . ARG A 1 269 ? -45.539 13.369 21.718 1.00 90.19 269 ARG A CA 1
ATOM 2147 C C . ARG A 1 269 ? -45.873 12.748 23.082 1.00 90.19 269 ARG A C 1
ATOM 2149 O O . ARG A 1 269 ? -45.747 11.539 23.252 1.00 90.19 269 ARG A O 1
ATOM 2156 N N . LYS A 1 270 ? -46.337 13.550 24.045 1.00 90.19 270 LYS A N 1
ATOM 2157 C CA . LYS A 1 270 ? -46.771 13.046 25.356 1.00 90.19 270 LYS A CA 1
ATOM 2158 C C . LYS A 1 270 ? -48.034 12.181 25.253 1.00 90.19 270 LYS A C 1
ATOM 2160 O O . LYS A 1 270 ? -48.075 11.108 25.842 1.00 90.19 270 LYS A O 1
ATOM 2165 N N . ALA A 1 271 ? -49.019 12.592 24.456 1.00 90.19 271 ALA A N 1
ATOM 2166 C CA . ALA A 1 271 ? -50.241 11.822 24.225 1.00 90.19 271 ALA A CA 1
ATOM 2167 C C . ALA A 1 271 ? -49.980 10.531 23.428 1.00 90.19 271 ALA A C 1
ATOM 2169 O O . ALA A 1 271 ? -50.603 9.508 23.700 1.00 90.19 271 ALA A O 1
ATOM 2170 N N . MET A 1 272 ? -49.010 10.540 22.506 1.00 89.62 272 MET A N 1
ATOM 2171 C CA . MET A 1 272 ? -48.570 9.334 21.788 1.00 89.62 272 MET A CA 1
ATOM 2172 C C . MET A 1 272 ? -47.987 8.276 22.732 1.00 89.62 272 MET A C 1
ATOM 2174 O O . MET A 1 272 ? -48.339 7.101 22.631 1.00 89.62 272 MET A O 1
ATOM 2178 N N . ASN A 1 273 ? -47.137 8.695 23.674 1.00 91.88 273 ASN A N 1
ATOM 2179 C CA . ASN A 1 273 ? -46.544 7.792 24.662 1.00 91.88 273 ASN A CA 1
ATOM 2180 C C . ASN A 1 273 ? -47.606 7.191 25.595 1.00 91.88 273 ASN A C 1
ATOM 2182 O O . ASN A 1 273 ? -47.564 5.998 25.884 1.00 91.88 273 ASN A O 1
ATOM 2186 N N . LEU A 1 274 ? -48.583 7.994 26.029 1.00 91.62 274 LEU A N 1
ATOM 2187 C CA . LEU A 1 274 ? -49.684 7.510 26.867 1.00 91.62 274 LEU A CA 1
ATOM 2188 C C . LEU A 1 274 ? -50.615 6.562 26.098 1.00 91.62 274 LEU A C 1
ATOM 2190 O O . LEU A 1 274 ? -51.022 5.542 26.646 1.00 91.62 274 LEU A O 1
ATOM 2194 N N . ALA A 1 275 ? -50.893 6.842 24.820 1.00 90.88 275 ALA A N 1
ATOM 2195 C CA . ALA A 1 275 ? -51.671 5.951 23.957 1.00 90.88 275 ALA A CA 1
ATOM 2196 C C . ALA A 1 275 ? -50.996 4.582 23.777 1.00 90.88 275 ALA A C 1
ATOM 2198 O O . ALA A 1 275 ? -51.673 3.558 23.765 1.00 90.88 275 ALA A O 1
ATOM 2199 N N . ALA A 1 276 ? -49.662 4.559 23.667 1.00 90.50 276 ALA A N 1
ATOM 2200 C CA . ALA A 1 276 ? -48.895 3.316 23.610 1.00 90.50 276 ALA A CA 1
ATOM 2201 C C . ALA A 1 276 ? -48.998 2.520 24.922 1.00 90.50 276 ALA A C 1
ATOM 2203 O O . ALA A 1 276 ? -49.139 1.303 24.887 1.00 90.50 276 ALA A O 1
ATOM 2204 N N . ALA A 1 277 ? -48.973 3.209 26.068 1.00 90.56 277 ALA A N 1
ATOM 2205 C CA . ALA A 1 277 ? -49.025 2.584 27.388 1.00 90.56 277 ALA A CA 1
ATOM 2206 C C . ALA A 1 277 ? -50.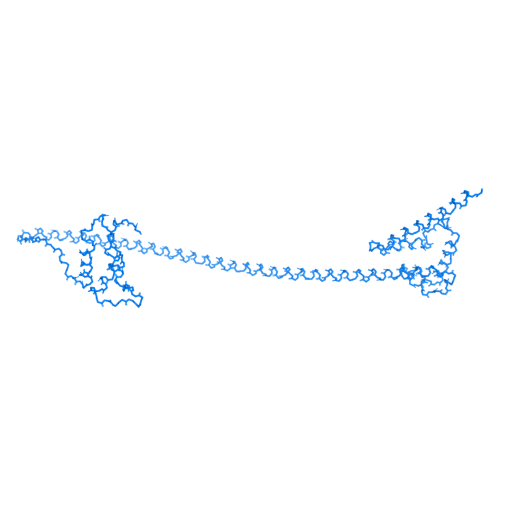379 1.923 27.714 1.00 90.56 277 ALA A C 1
ATOM 2208 O O . ALA A 1 277 ? -50.423 1.032 28.556 1.00 90.56 277 ALA A O 1
ATOM 2209 N N . ILE A 1 278 ? -51.470 2.344 27.063 1.00 90.88 278 ILE A N 1
ATOM 2210 C CA . ILE A 1 278 ? -52.811 1.763 27.255 1.00 90.88 278 ILE A CA 1
ATOM 2211 C C . ILE A 1 278 ? -53.200 0.715 26.204 1.00 90.88 278 ILE A C 1
ATOM 2213 O O . ILE A 1 278 ? -54.314 0.196 26.262 1.00 90.88 278 ILE A O 1
ATOM 2217 N N . LYS A 1 279 ? -52.333 0.417 25.227 1.00 87.50 279 LYS A N 1
ATOM 2218 C CA . LYS A 1 279 ? -52.611 -0.594 24.197 1.00 87.50 279 LYS A CA 1
ATOM 2219 C C . LYS A 1 279 ? -52.588 -1.997 24.836 1.00 87.50 279 LYS A C 1
ATOM 2221 O O . LYS A 1 279 ? -51.581 -2.343 25.456 1.00 87.50 279 LYS A O 1
ATOM 2226 N N . PRO A 1 280 ? -53.639 -2.824 24.670 1.00 84.31 280 PRO A N 1
ATOM 2227 C CA . PRO A 1 280 ? -53.613 -4.218 25.113 1.00 84.31 280 PRO A CA 1
ATOM 2228 C C . PRO A 1 280 ? -52.468 -5.008 24.460 1.00 84.31 280 PRO A C 1
ATOM 2230 O O . PRO A 1 280 ? -52.229 -4.876 23.258 1.00 84.31 280 PRO A O 1
ATOM 2233 N N . VAL A 1 281 ? -51.771 -5.827 25.253 1.00 79.94 281 VAL A N 1
ATOM 2234 C CA . VAL A 1 281 ? -50.581 -6.590 24.821 1.00 79.94 281 VAL A CA 1
ATOM 2235 C C . VAL A 1 281 ? -50.945 -7.737 23.870 1.00 79.94 281 VAL A C 1
ATOM 2237 O O . VAL A 1 281 ? -50.177 -8.043 22.968 1.00 79.94 281 VAL A O 1
ATOM 2240 N N . ASP A 1 282 ? -52.140 -8.314 24.016 1.00 72.88 282 ASP A N 1
ATOM 2241 C CA . ASP A 1 282 ? -52.577 -9.512 23.282 1.00 72.88 282 ASP A CA 1
ATOM 2242 C C . ASP A 1 282 ? -53.207 -9.217 21.905 1.00 72.88 282 ASP A C 1
ATOM 2244 O O . ASP A 1 282 ? -53.858 -10.077 21.308 1.00 72.88 282 ASP A O 1
ATOM 2248 N N . LEU A 1 283 ? -53.066 -7.990 21.392 1.00 70.00 283 LEU A N 1
ATOM 2249 C CA . LEU A 1 283 ? -53.583 -7.632 20.071 1.00 70.00 283 LEU A CA 1
ATOM 2250 C C . LEU A 1 283 ? -52.614 -8.106 18.975 1.00 70.00 283 LEU A C 1
ATOM 2252 O O . LEU A 1 283 ? -51.418 -7.841 19.094 1.00 70.00 283 LEU A O 1
ATOM 2256 N N . PRO A 1 284 ? -53.105 -8.745 17.895 1.00 66.19 284 PRO A N 1
ATOM 2257 C CA . PRO A 1 284 ? -52.265 -9.101 16.756 1.00 66.19 284 PRO A CA 1
ATOM 2258 C C . PRO A 1 284 ? -51.612 -7.844 16.169 1.00 66.19 284 PRO A C 1
ATOM 2260 O O . PRO A 1 284 ? -52.246 -6.786 16.095 1.00 66.19 284 PRO A O 1
ATOM 2263 N N . ASP A 1 285 ? -50.342 -7.954 15.776 1.00 56.91 285 ASP A N 1
ATOM 2264 C CA . ASP A 1 285 ? -49.647 -6.874 15.077 1.00 56.91 285 ASP A CA 1
ATOM 2265 C C . ASP A 1 285 ? -50.346 -6.621 13.733 1.00 56.91 285 ASP A C 1
ATOM 2267 O O . ASP A 1 285 ? -50.488 -7.531 12.913 1.00 56.91 285 ASP A O 1
ATOM 2271 N N . ALA A 1 286 ? -50.838 -5.392 13.566 1.00 54.62 286 ALA A N 1
ATOM 2272 C CA . ALA A 1 286 ? -51.514 -4.903 12.366 1.00 54.62 286 ALA A CA 1
ATOM 2273 C C . ALA A 1 286 ? -50.522 -4.317 11.359 1.00 54.62 286 ALA A C 1
ATOM 2275 O O . ALA A 1 286 ? -49.561 -3.645 11.805 1.00 54.62 286 ALA A O 1
#

Sequence (286 aa):
MNHHSNLIRQMLQEDKNKQADYWFWLARPDVGTEDACLLIANIQPGSLSEQCLSPRKKSLLVITRSLVSESGIERLPALGWLRWAVEHKELLTDYGAEKEHLQKILRAVDRNSDQQQKAELELRQKLEQERAVREAAEAEVAELRQQLGNAKTAYEWLRRENRAAHDGWKLDQAESTRKGQELAAANAELERMRLQATDTNQAGQQHEAPATGLTFPYATKELEAMRAAVAKYWEGYTTDKRQPTQKEVSIELGELLGLPRQGSGDPNRKAMNLAAAIKPVDLPDA

Radius of gyration: 58.37 Å; Cα contacts (8 Å, |Δi|>4): 91; chains: 1; bounding box: 120×42×153 Å